Protein AF-A0A3D3A5L3-F1 (afdb_monomer)

Mean predicted aligned error: 7.04 Å

Structure (mmCIF, N/CA/C/O backbone):
data_AF-A0A3D3A5L3-F1
#
_entry.id   AF-A0A3D3A5L3-F1
#
loop_
_atom_site.group_PDB
_atom_site.id
_atom_site.type_symbol
_atom_site.label_atom_id
_atom_site.label_alt_id
_atom_site.label_comp_id
_atom_site.label_asym_id
_atom_site.label_entity_id
_atom_site.label_seq_id
_atom_site.pdbx_PDB_ins_code
_atom_site.Cartn_x
_atom_site.Cartn_y
_atom_site.Cartn_z
_atom_site.occupancy
_atom_site.B_iso_or_equiv
_atom_site.auth_seq_id
_atom_site.auth_comp_id
_atom_site.auth_asym_id
_atom_site.auth_atom_id
_atom_site.pdbx_PDB_model_num
ATOM 1 N N . THR A 1 1 ? 12.473 14.115 -31.785 1.00 55.34 1 THR A N 1
ATOM 2 C CA . THR A 1 1 ? 13.533 15.072 -31.405 1.00 55.34 1 THR A CA 1
ATOM 3 C C . THR A 1 1 ? 14.545 15.114 -32.523 1.00 55.34 1 THR A C 1
ATOM 5 O O . THR A 1 1 ? 14.823 14.075 -33.107 1.00 55.34 1 THR A O 1
ATOM 8 N N . GLU A 1 2 ? 15.030 16.296 -32.888 1.00 89.94 2 GLU A N 1
ATOM 9 C CA . GLU A 1 2 ? 16.078 16.424 -33.904 1.00 89.94 2 GLU A CA 1
ATOM 10 C C . GLU A 1 2 ? 17.348 15.696 -33.425 1.00 89.94 2 GLU A C 1
ATOM 12 O O . GLU A 1 2 ? 17.753 15.861 -32.277 1.00 89.94 2 GLU A O 1
ATOM 17 N N . GLY A 1 3 ? 17.927 14.833 -34.265 1.00 88.12 3 GLY A N 1
ATOM 18 C CA . GLY A 1 3 ? 19.176 14.118 -33.968 1.00 88.12 3 GLY A CA 1
ATOM 19 C C . GLY A 1 3 ? 19.067 12.800 -33.186 1.00 88.12 3 GLY A C 1
ATOM 20 O O . GLY A 1 3 ? 20.088 12.123 -33.062 1.00 88.12 3 GLY A O 1
ATOM 21 N N . PHE A 1 4 ? 17.876 12.412 -32.710 1.00 91.00 4 PHE A N 1
ATOM 22 C CA . PHE A 1 4 ? 17.652 11.102 -32.079 1.00 91.00 4 PHE A CA 1
ATOM 23 C C . PHE A 1 4 ? 17.413 10.020 -33.136 1.00 91.00 4 PHE A C 1
ATOM 25 O O . PHE A 1 4 ? 16.456 10.108 -33.909 1.00 91.00 4 PHE A O 1
ATOM 32 N N . ASP A 1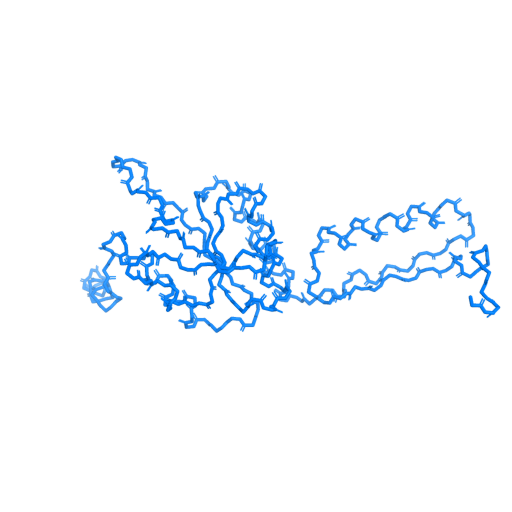 5 ? 18.261 8.997 -33.137 1.00 89.12 5 ASP A N 1
ATOM 33 C CA . ASP A 1 5 ? 18.149 7.810 -33.980 1.00 89.12 5 ASP A CA 1
ATOM 34 C C . ASP A 1 5 ? 18.007 6.566 -33.089 1.00 89.12 5 ASP A C 1
ATOM 36 O O . ASP A 1 5 ? 18.998 6.119 -32.509 1.00 89.12 5 ASP A O 1
ATOM 40 N N . PRO A 1 6 ? 16.806 5.967 -32.988 1.00 86.94 6 PRO A N 1
ATOM 41 C CA . PRO A 1 6 ? 16.578 4.781 -32.169 1.00 86.94 6 PRO A CA 1
ATOM 42 C C . PRO A 1 6 ? 17.530 3.613 -32.465 1.00 86.94 6 PRO A C 1
ATOM 44 O O . PRO A 1 6 ? 17.901 2.901 -31.539 1.00 86.94 6 PRO A O 1
ATOM 47 N N . ALA A 1 7 ? 17.954 3.419 -33.720 1.00 83.75 7 ALA A N 1
ATOM 48 C CA . ALA A 1 7 ? 18.816 2.295 -34.106 1.00 83.75 7 ALA A CA 1
ATOM 49 C C . ALA A 1 7 ? 20.272 2.462 -33.632 1.00 83.75 7 ALA A C 1
ATOM 51 O O . ALA A 1 7 ? 21.029 1.491 -33.533 1.00 83.75 7 ALA A O 1
ATOM 52 N N . ARG A 1 8 ? 20.680 3.702 -33.349 1.00 87.38 8 ARG A N 1
ATOM 53 C CA . ARG A 1 8 ? 22.010 4.038 -32.834 1.00 87.38 8 ARG A CA 1
ATOM 54 C C . ARG A 1 8 ? 21.976 4.315 -31.334 1.00 87.38 8 ARG A C 1
ATOM 56 O O . ARG A 1 8 ? 22.812 3.805 -30.595 1.00 87.38 8 ARG A O 1
ATOM 63 N N . ASP A 1 9 ? 21.021 5.124 -30.895 1.00 87.44 9 ASP A N 1
ATOM 64 C CA . ASP A 1 9 ? 21.009 5.734 -29.568 1.00 87.44 9 ASP A CA 1
ATOM 65 C C . ASP A 1 9 ? 20.399 4.807 -28.499 1.00 87.44 9 ASP A C 1
ATOM 67 O O . ASP A 1 9 ? 20.717 4.958 -27.324 1.00 87.44 9 ASP A O 1
ATOM 71 N N . LEU A 1 10 ? 19.591 3.803 -28.881 1.00 88.31 10 LEU A N 1
ATOM 72 C CA . LEU A 1 10 ? 19.081 2.771 -27.958 1.00 88.31 10 LEU A CA 1
ATOM 73 C C . LEU A 1 10 ? 19.988 1.537 -27.847 1.00 88.31 10 LEU A C 1
ATOM 75 O O . LEU A 1 10 ? 19.615 0.564 -27.199 1.00 88.31 10 LEU A O 1
ATOM 79 N N . ARG A 1 11 ? 21.200 1.576 -28.419 1.00 87.81 11 ARG A N 1
ATOM 80 C CA . ARG A 1 11 ? 22.206 0.523 -28.197 1.00 87.81 11 ARG A CA 1
ATOM 81 C C . ARG A 1 11 ? 22.705 0.492 -26.758 1.00 87.81 11 ARG A C 1
ATOM 83 O O . ARG A 1 11 ? 23.191 -0.533 -26.309 1.00 87.81 11 ARG A O 1
ATOM 90 N N . ARG A 1 12 ? 22.618 1.612 -26.036 1.00 88.19 12 ARG A N 1
ATOM 91 C CA . ARG A 1 12 ? 23.045 1.724 -24.638 1.00 88.19 12 ARG A CA 1
ATOM 92 C C . ARG A 1 12 ? 21.915 2.298 -23.812 1.00 88.19 12 ARG A C 1
ATOM 94 O O . ARG A 1 12 ? 21.626 3.488 -23.906 1.00 88.19 12 ARG A O 1
ATOM 101 N N . VAL A 1 13 ? 21.284 1.458 -23.002 1.00 89.19 13 VAL A N 1
ATOM 102 C CA . VAL A 1 13 ? 20.111 1.856 -22.218 1.00 89.19 13 VAL A CA 1
ATOM 103 C C . VAL A 1 13 ? 20.386 1.661 -20.737 1.00 89.19 13 VAL A C 1
ATOM 105 O O . VAL A 1 13 ? 20.779 0.581 -20.300 1.00 89.19 13 VAL A O 1
ATOM 108 N N . GLY A 1 14 ? 20.159 2.722 -19.964 1.00 88.69 14 GLY A N 1
ATOM 109 C CA . GLY A 1 14 ? 20.103 2.682 -18.508 1.00 88.69 14 GLY A CA 1
ATOM 110 C C . GLY A 1 14 ? 18.671 2.890 -18.031 1.00 88.69 14 GLY A C 1
ATOM 111 O O . GLY A 1 14 ? 17.968 3.752 -18.558 1.00 88.69 14 GLY A O 1
ATOM 112 N N . VAL A 1 15 ? 18.243 2.111 -17.038 1.00 87.56 15 VAL A N 1
ATOM 113 C CA . VAL A 1 15 ? 16.899 2.220 -16.447 1.00 87.56 15 VAL A CA 1
ATOM 114 C C . VAL A 1 15 ? 17.007 2.685 -15.002 1.00 87.56 15 VAL A C 1
ATOM 116 O O . VAL A 1 15 ? 17.610 2.011 -14.168 1.00 87.56 15 VAL A O 1
ATOM 119 N N . VAL A 1 16 ? 16.393 3.829 -14.714 1.00 88.81 16 VAL A N 1
ATOM 120 C CA . VAL A 1 16 ? 16.253 4.400 -13.369 1.00 88.81 16 VAL A CA 1
ATOM 121 C C . VAL A 1 16 ? 14.778 4.460 -12.998 1.00 88.81 16 VAL A C 1
ATOM 123 O O . VAL A 1 16 ? 13.938 4.696 -13.867 1.00 88.81 16 VAL A O 1
ATOM 126 N N . ASN A 1 17 ? 14.466 4.273 -11.717 1.00 85.69 17 ASN A N 1
ATOM 127 C CA . ASN A 1 17 ? 13.091 4.235 -11.229 1.00 85.69 17 ASN A CA 1
ATOM 128 C C . ASN A 1 17 ? 12.832 5.338 -10.210 1.00 85.69 17 ASN A C 1
ATOM 130 O O . ASN A 1 17 ? 13.737 5.809 -9.517 1.00 85.69 17 ASN A O 1
ATOM 134 N N . GLN A 1 18 ? 11.566 5.734 -10.104 1.00 88.50 18 GLN A N 1
ATOM 135 C CA . GLN A 1 18 ? 11.115 6.535 -8.976 1.00 88.50 18 GLN A CA 1
ATOM 136 C C . GLN A 1 18 ? 11.210 5.698 -7.694 1.00 88.50 18 GLN A C 1
ATOM 138 O O . GLN A 1 18 ? 10.838 4.527 -7.675 1.00 88.50 18 GLN A O 1
ATOM 143 N N . THR A 1 19 ? 11.666 6.323 -6.607 1.00 85.69 19 THR A N 1
ATOM 144 C CA . THR A 1 19 ? 12.024 5.646 -5.349 1.00 85.69 19 THR A CA 1
ATOM 145 C C . THR A 1 19 ? 10.881 4.891 -4.674 1.00 85.69 19 THR A C 1
ATOM 147 O O . THR A 1 19 ? 11.150 4.012 -3.862 1.00 85.69 19 THR A O 1
ATOM 150 N N . THR A 1 20 ? 9.631 5.242 -4.988 1.00 85.69 20 THR A N 1
ATOM 151 C CA . THR A 1 20 ? 8.423 4.694 -4.361 1.00 85.69 20 THR A CA 1
ATOM 152 C C . THR A 1 20 ? 7.683 3.677 -5.222 1.00 85.69 20 THR A C 1
ATOM 154 O O . THR A 1 20 ? 6.617 3.258 -4.806 1.00 85.69 20 THR A O 1
ATOM 157 N N . MET A 1 21 ? 8.172 3.338 -6.417 1.00 86.44 21 MET A N 1
ATOM 158 C CA . MET A 1 21 ? 7.483 2.415 -7.332 1.00 86.44 21 MET A CA 1
ATOM 159 C C . MET A 1 21 ? 7.274 1.020 -6.715 1.00 86.44 21 MET A C 1
ATOM 161 O O . MET A 1 21 ? 8.036 0.594 -5.843 1.00 86.44 21 MET A O 1
ATOM 165 N N . LEU A 1 22 ? 6.291 0.268 -7.221 1.00 85.56 22 LEU A N 1
ATOM 166 C CA . LEU A 1 22 ? 6.202 -1.172 -6.967 1.00 85.56 22 LEU A CA 1
ATOM 167 C C . LEU A 1 22 ? 7.472 -1.881 -7.449 1.00 85.56 22 LEU A C 1
ATOM 169 O O . LEU A 1 22 ? 7.943 -1.666 -8.573 1.00 85.56 22 LEU A O 1
ATOM 173 N N . ALA A 1 23 ? 8.029 -2.734 -6.590 1.00 84.56 23 ALA A N 1
ATOM 174 C CA . ALA A 1 23 ? 9.243 -3.482 -6.883 1.00 84.56 23 ALA A CA 1
ATOM 175 C C . ALA A 1 23 ? 9.028 -4.494 -8.017 1.00 84.56 23 ALA A C 1
ATOM 177 O O . ALA A 1 23 ? 9.882 -4.622 -8.897 1.00 84.56 23 ALA A O 1
ATOM 178 N N . SER A 1 24 ? 7.869 -5.156 -8.038 1.00 84.50 24 SER A N 1
ATOM 179 C CA . SER A 1 24 ? 7.453 -6.088 -9.093 1.00 84.50 24 SER A CA 1
ATOM 180 C C . SER A 1 24 ? 7.363 -5.407 -10.461 1.00 84.50 24 SER A C 1
ATOM 182 O O . SER A 1 24 ? 7.968 -5.883 -11.422 1.00 84.50 24 SER A O 1
ATOM 184 N N . ASP A 1 25 ? 6.688 -4.262 -10.546 1.00 86.88 25 ASP A N 1
ATOM 185 C CA . ASP A 1 25 ? 6.530 -3.513 -11.799 1.00 86.88 25 ASP A CA 1
ATOM 186 C C . ASP A 1 25 ? 7.860 -2.971 -12.306 1.00 86.88 25 ASP A C 1
ATOM 188 O O . ASP A 1 25 ? 8.207 -3.110 -13.481 1.00 86.88 25 ASP A O 1
ATOM 192 N N . THR A 1 26 ? 8.648 -2.405 -11.394 1.00 86.19 26 THR A N 1
ATOM 193 C CA . THR A 1 26 ? 10.004 -1.936 -11.674 1.00 86.19 26 THR A CA 1
ATOM 194 C C . THR A 1 26 ? 10.861 -3.055 -12.270 1.00 86.19 26 THR A C 1
ATOM 196 O O . THR A 1 26 ? 11.555 -2.868 -13.276 1.00 86.19 26 THR A O 1
ATOM 199 N N . GLN A 1 27 ? 10.790 -4.245 -11.671 1.00 85.31 27 GLN A N 1
ATOM 200 C CA . GLN A 1 27 ? 11.487 -5.432 -12.142 1.00 85.31 27 GLN A CA 1
ATOM 201 C C . GLN A 1 27 ? 11.005 -5.840 -13.540 1.00 85.31 27 GLN A C 1
ATOM 203 O O . GLN A 1 27 ? 11.841 -6.025 -14.427 1.00 85.31 27 GLN A O 1
ATOM 208 N N . ALA A 1 28 ? 9.689 -5.928 -13.745 1.00 88.25 28 ALA A N 1
ATOM 209 C CA . ALA A 1 28 ? 9.078 -6.348 -15.002 1.00 88.25 28 ALA A CA 1
ATOM 210 C C . ALA A 1 28 ? 9.413 -5.399 -16.164 1.00 88.25 28 ALA A C 1
ATOM 212 O O . ALA A 1 28 ? 9.772 -5.855 -17.252 1.00 88.25 28 ALA A O 1
ATOM 213 N N . ILE A 1 29 ? 9.367 -4.082 -15.935 1.00 88.94 29 ILE A N 1
ATOM 214 C CA . ILE A 1 29 ? 9.718 -3.065 -16.938 1.00 88.94 29 ILE A CA 1
ATOM 215 C C . ILE A 1 29 ? 11.200 -3.169 -17.306 1.00 88.94 29 ILE A C 1
ATOM 217 O O . ILE A 1 29 ? 11.540 -3.219 -18.491 1.00 88.94 29 ILE A O 1
ATOM 221 N N . ALA A 1 30 ? 12.089 -3.250 -16.314 1.00 88.94 30 ALA A N 1
ATOM 222 C CA . ALA A 1 30 ? 13.521 -3.379 -16.563 1.00 88.94 30 ALA A CA 1
ATOM 223 C C . ALA A 1 30 ? 13.862 -4.681 -17.310 1.00 88.94 30 ALA A C 1
ATOM 225 O O . ALA A 1 30 ? 14.678 -4.656 -18.231 1.00 88.94 30 ALA A O 1
ATOM 226 N N . ASP A 1 31 ? 13.206 -5.799 -16.983 1.00 89.38 31 ASP A N 1
ATOM 227 C CA . ASP A 1 31 ? 13.394 -7.065 -17.701 1.00 89.38 31 ASP A CA 1
ATOM 228 C C . ASP A 1 31 ? 12.877 -6.989 -19.141 1.00 89.38 31 ASP A C 1
ATOM 230 O O . ASP A 1 31 ? 13.532 -7.490 -20.056 1.00 89.38 31 ASP A O 1
ATOM 234 N N . ARG A 1 32 ? 11.751 -6.307 -19.375 1.00 91.00 32 ARG A N 1
ATOM 235 C CA . ARG A 1 32 ? 11.211 -6.089 -20.723 1.00 91.00 32 ARG A CA 1
ATOM 236 C C . ARG A 1 32 ? 12.153 -5.255 -21.591 1.00 91.00 32 ARG A C 1
ATOM 238 O O . ARG A 1 32 ? 12.360 -5.591 -22.756 1.00 91.00 32 ARG A O 1
ATOM 245 N N . ILE A 1 33 ? 12.729 -4.190 -21.032 1.00 89.31 33 ILE A N 1
ATOM 246 C CA . ILE A 1 33 ? 13.700 -3.336 -21.730 1.00 89.31 33 ILE A CA 1
ATOM 247 C C . ILE A 1 33 ? 14.980 -4.122 -22.005 1.00 89.31 33 ILE A C 1
ATOM 249 O O . ILE A 1 33 ? 15.469 -4.109 -23.132 1.00 89.31 33 ILE A O 1
ATOM 253 N N . LYS A 1 34 ? 15.482 -4.864 -21.013 1.00 88.81 34 LYS A N 1
ATOM 254 C CA . LYS A 1 34 ? 16.659 -5.717 -21.175 1.00 88.81 34 LYS A CA 1
ATOM 255 C C . LYS A 1 34 ? 16.473 -6.728 -22.307 1.00 88.81 34 LYS A C 1
ATOM 257 O O . LYS A 1 34 ? 17.332 -6.820 -23.169 1.00 88.81 34 LYS A O 1
ATOM 262 N N . GLN A 1 35 ? 15.336 -7.424 -22.355 1.00 90.31 35 GLN A N 1
ATOM 263 C CA . GLN A 1 35 ? 15.026 -8.367 -23.439 1.00 90.31 35 GLN A CA 1
ATOM 264 C C . GLN A 1 35 ? 15.064 -7.713 -24.827 1.00 90.31 35 GLN A C 1
ATOM 266 O O . GLN A 1 35 ? 15.464 -8.356 -25.792 1.00 90.31 35 GLN A O 1
ATOM 271 N N . ALA A 1 36 ? 14.621 -6.457 -24.941 1.00 88.31 36 ALA A N 1
ATOM 272 C CA . ALA A 1 36 ? 14.654 -5.727 -26.203 1.00 88.31 36 ALA A CA 1
ATOM 273 C C . ALA A 1 36 ? 16.081 -5.312 -26.598 1.00 88.31 36 ALA A C 1
ATOM 275 O O . ALA A 1 36 ? 16.415 -5.375 -27.777 1.00 88.31 36 ALA A O 1
ATOM 276 N N . VAL A 1 37 ? 16.916 -4.922 -25.628 1.00 88.12 37 VAL A N 1
ATOM 277 C CA . VAL A 1 37 ? 18.328 -4.566 -25.855 1.00 88.12 37 VAL A CA 1
ATOM 278 C C . VAL A 1 37 ? 19.163 -5.802 -26.190 1.00 88.12 37 VAL A C 1
ATOM 280 O O . VAL A 1 37 ? 19.915 -5.769 -27.154 1.00 88.12 37 VAL A O 1
ATOM 283 N N . ASP A 1 38 ? 18.975 -6.911 -25.469 1.00 87.00 38 ASP A N 1
ATOM 284 C CA . ASP A 1 38 ? 19.691 -8.180 -25.686 1.00 87.00 38 ASP A CA 1
ATOM 285 C C . ASP A 1 38 ? 19.381 -8.813 -27.063 1.00 87.00 38 ASP A C 1
ATOM 287 O O . ASP A 1 38 ? 20.091 -9.713 -27.513 1.00 87.00 38 ASP A O 1
ATOM 291 N N . ALA A 1 39 ? 18.317 -8.369 -27.746 1.00 87.75 39 ALA A N 1
ATOM 292 C CA . ALA A 1 39 ? 18.013 -8.778 -29.117 1.00 87.75 39 ALA A CA 1
ATOM 293 C C . ALA A 1 39 ? 18.939 -8.120 -30.164 1.00 87.75 39 ALA A C 1
ATOM 295 O O . ALA A 1 39 ? 19.019 -8.616 -31.291 1.00 87.75 39 ALA A O 1
ATOM 296 N N . ASP A 1 40 ? 19.630 -7.031 -29.809 1.00 85.50 40 ASP A N 1
ATOM 297 C CA . ASP A 1 40 ? 20.694 -6.414 -30.603 1.00 85.50 40 ASP A CA 1
ATOM 298 C C . ASP A 1 40 ? 22.061 -6.966 -30.143 1.00 85.50 40 ASP A C 1
ATOM 300 O O . ASP A 1 40 ? 22.420 -6.801 -28.976 1.00 85.50 40 ASP A O 1
ATOM 304 N N . PRO A 1 41 ? 22.857 -7.606 -31.023 1.00 83.50 41 PRO A N 1
ATOM 305 C CA . PRO A 1 41 ? 24.184 -8.119 -30.674 1.00 83.50 41 PRO A CA 1
ATOM 306 C C . PRO A 1 41 ? 25.159 -7.062 -30.131 1.00 83.50 41 PRO A C 1
ATOM 308 O O . PRO A 1 41 ? 26.076 -7.418 -29.392 1.00 83.50 41 PRO A O 1
ATOM 311 N N . ASP A 1 42 ? 24.972 -5.791 -30.504 1.00 85.94 42 ASP A N 1
ATOM 312 C CA . ASP A 1 42 ? 25.784 -4.658 -30.039 1.00 85.94 42 ASP A CA 1
ATOM 313 C C . ASP A 1 42 ? 25.150 -3.939 -28.823 1.00 85.94 42 ASP A C 1
ATOM 315 O O . ASP A 1 42 ? 25.625 -2.874 -28.414 1.00 85.94 42 ASP A O 1
ATOM 319 N N . GLY A 1 43 ? 24.050 -4.468 -28.277 1.00 85.00 43 GLY A N 1
ATOM 320 C CA . GLY A 1 43 ? 23.288 -3.866 -27.188 1.00 85.00 43 GLY A CA 1
ATOM 321 C C . GLY A 1 43 ? 23.978 -3.972 -25.825 1.00 85.00 43 GLY A C 1
ATOM 322 O O . GLY A 1 43 ? 24.467 -5.025 -25.423 1.00 85.00 43 GLY A O 1
ATOM 323 N N . GLU A 1 44 ? 23.972 -2.879 -25.063 1.00 86.75 44 GLU A N 1
ATOM 324 C CA . GLU A 1 44 ? 24.461 -2.807 -23.688 1.00 86.75 44 GLU A CA 1
ATOM 325 C C . GLU A 1 44 ? 23.351 -2.296 -22.758 1.00 86.75 44 GLU A C 1
ATOM 327 O O . GLU A 1 44 ? 22.816 -1.193 -22.920 1.00 86.75 44 GLU A O 1
ATOM 332 N N . PHE A 1 45 ? 23.029 -3.087 -21.735 1.00 87.25 45 PHE A N 1
ATOM 333 C CA . PHE A 1 45 ? 22.033 -2.735 -20.727 1.00 87.25 45 PHE A CA 1
ATOM 334 C C . PHE A 1 45 ? 22.694 -2.455 -19.377 1.00 87.25 45 PHE A C 1
ATOM 336 O O . PHE A 1 45 ? 23.297 -3.338 -18.762 1.00 87.25 45 PHE A O 1
ATOM 343 N N . ALA A 1 46 ? 22.540 -1.227 -18.885 1.00 79.19 46 ALA A N 1
ATOM 344 C CA . ALA A 1 46 ? 22.974 -0.840 -17.552 1.00 79.19 46 ALA A CA 1
ATOM 345 C C . ALA A 1 46 ? 21.796 -0.936 -16.583 1.00 79.19 46 ALA A C 1
ATOM 347 O O . ALA A 1 46 ? 20.859 -0.135 -16.610 1.00 79.19 46 ALA A O 1
ATOM 348 N N . ASN A 1 47 ? 21.867 -1.921 -15.694 1.00 68.50 47 ASN A N 1
ATOM 349 C CA . ASN A 1 47 ? 20.838 -2.110 -14.694 1.00 68.50 47 ASN A CA 1
A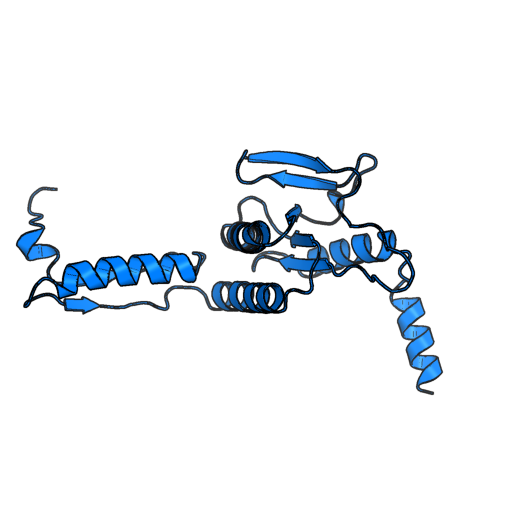TOM 350 C C . ASN A 1 47 ? 21.150 -1.342 -13.408 1.00 68.50 47 ASN A C 1
ATOM 352 O O . ASN A 1 47 ? 21.812 -1.860 -12.510 1.00 68.50 47 ASN A O 1
ATOM 356 N N . THR A 1 48 ? 20.642 -0.119 -13.291 1.00 63.16 48 THR A N 1
ATOM 357 C CA . THR A 1 48 ? 20.682 0.664 -12.044 1.00 63.16 48 THR A CA 1
ATOM 358 C C . THR A 1 48 ? 19.473 0.340 -11.162 1.00 63.16 48 THR A C 1
ATOM 360 O O . THR A 1 48 ? 18.727 1.221 -10.736 1.00 63.16 48 THR A O 1
ATOM 363 N N . ARG A 1 49 ? 19.266 -0.968 -10.944 1.00 57.25 49 ARG A N 1
ATOM 364 C CA . ARG A 1 49 ? 18.040 -1.585 -10.411 1.00 57.25 49 ARG A CA 1
ATOM 365 C C . ARG A 1 49 ? 17.619 -1.060 -9.045 1.00 57.25 49 ARG A C 1
ATOM 367 O O . ARG A 1 49 ? 16.429 -0.966 -8.773 1.00 57.25 49 ARG A O 1
ATOM 374 N N . ASP A 1 50 ? 18.582 -0.670 -8.222 1.00 64.19 50 ASP A N 1
ATOM 375 C CA . ASP A 1 50 ? 18.347 -0.342 -6.818 1.00 64.19 50 ASP A CA 1
ATOM 376 C C . ASP A 1 50 ? 18.200 1.170 -6.597 1.00 64.19 50 ASP A C 1
ATOM 378 O O . ASP A 1 50 ? 18.912 1.808 -5.827 1.00 64.19 50 ASP A O 1
ATOM 382 N N . THR A 1 51 ? 17.296 1.770 -7.372 1.00 74.50 51 THR A N 1
ATOM 383 C CA . THR A 1 51 ? 16.867 3.167 -7.183 1.00 74.50 51 THR A CA 1
ATOM 384 C C . THR A 1 51 ? 15.624 3.273 -6.302 1.00 74.50 51 THR A C 1
ATOM 386 O O . THR A 1 51 ? 15.236 4.381 -5.930 1.00 74.50 51 THR A O 1
ATOM 389 N N . LEU A 1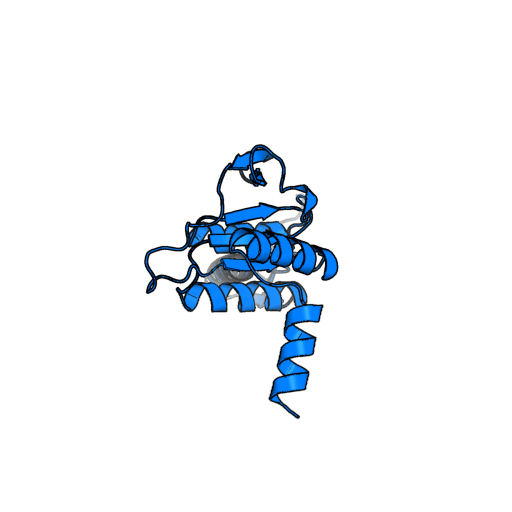 52 ? 15.016 2.141 -5.929 1.00 79.50 52 LEU A N 1
ATOM 390 C CA . LEU A 1 52 ? 13.999 2.105 -4.885 1.00 79.50 52 LEU A CA 1
ATOM 391 C C . LEU A 1 52 ? 14.626 2.499 -3.549 1.00 79.50 52 LEU A C 1
ATOM 393 O O . LEU A 1 52 ? 15.752 2.125 -3.228 1.00 79.50 52 LEU A O 1
ATOM 397 N N . CYS A 1 53 ? 13.888 3.267 -2.754 1.00 85.00 53 CYS A N 1
ATOM 398 C CA . CYS A 1 53 ? 14.324 3.538 -1.392 1.00 85.00 53 CYS A CA 1
ATOM 399 C C . CYS A 1 53 ? 14.193 2.259 -0.553 1.00 85.00 53 CYS A C 1
ATOM 401 O O . CYS A 1 53 ? 13.220 1.518 -0.712 1.00 85.00 53 CYS A O 1
ATOM 403 N N . TYR A 1 54 ? 15.112 2.046 0.394 1.00 84.06 54 TYR A N 1
ATOM 404 C CA . TYR A 1 54 ? 15.041 0.926 1.339 1.00 84.06 54 TYR A CA 1
ATOM 405 C C . TYR A 1 54 ? 13.668 0.852 2.027 1.00 84.06 54 TYR A C 1
ATOM 407 O O . TYR A 1 54 ? 13.068 -0.210 2.077 1.00 84.06 54 TYR A O 1
ATOM 415 N N . ALA A 1 55 ? 13.103 1.994 2.440 1.00 85.31 55 ALA A N 1
ATOM 416 C CA . ALA A 1 55 ? 11.815 2.045 3.129 1.00 85.31 55 ALA A CA 1
ATOM 417 C C . ALA A 1 55 ? 10.645 1.558 2.257 1.00 85.31 55 ALA A C 1
ATOM 419 O O . ALA A 1 55 ? 9.659 1.032 2.767 1.00 85.31 55 ALA A O 1
ATOM 420 N N . THR A 1 56 ? 10.735 1.742 0.940 1.00 85.12 56 THR A N 1
ATOM 421 C CA . THR A 1 56 ? 9.740 1.214 0.002 1.00 85.12 56 THR A CA 1
ATOM 422 C C . THR A 1 56 ? 9.901 -0.294 -0.136 1.00 85.12 56 THR A C 1
ATOM 424 O O . THR A 1 56 ? 8.911 -1.018 -0.044 1.00 85.12 56 THR A O 1
ATOM 427 N N . ASN A 1 57 ? 11.139 -0.769 -0.279 1.00 85.88 57 ASN A N 1
ATOM 428 C CA . ASN A 1 57 ? 11.433 -2.192 -0.397 1.00 85.88 57 ASN A CA 1
ATOM 429 C C . ASN A 1 57 ? 11.047 -2.970 0.876 1.00 85.88 57 ASN A C 1
ATOM 431 O O . ASN A 1 57 ? 10.360 -3.985 0.789 1.00 85.88 57 ASN A O 1
ATOM 435 N N . ASP A 1 58 ? 11.392 -2.451 2.055 1.00 88.62 58 ASP A N 1
ATOM 436 C CA . ASP A 1 58 ? 11.091 -3.071 3.348 1.00 88.62 58 ASP A CA 1
ATOM 437 C C . ASP A 1 58 ? 9.579 -3.183 3.579 1.00 88.62 58 ASP A C 1
ATOM 439 O O . ASP A 1 58 ? 9.081 -4.259 3.909 1.00 88.62 58 ASP A O 1
ATOM 443 N N . ASN A 1 59 ? 8.825 -2.104 3.338 1.00 90.38 59 ASN A N 1
ATOM 444 C CA . ASN A 1 59 ? 7.372 -2.111 3.520 1.00 90.38 59 ASN A CA 1
ATOM 445 C C . ASN A 1 59 ? 6.669 -3.062 2.541 1.00 90.38 59 ASN A C 1
ATOM 447 O O . ASN A 1 59 ? 5.774 -3.807 2.948 1.00 90.38 59 ASN A O 1
ATOM 451 N N . GLN A 1 60 ? 7.067 -3.063 1.263 1.00 91.19 60 GLN A N 1
ATOM 452 C CA . GLN A 1 60 ? 6.494 -3.972 0.266 1.00 91.19 60 GLN A CA 1
ATOM 453 C C . GLN A 1 60 ? 6.868 -5.428 0.557 1.00 91.19 60 GLN A C 1
ATOM 455 O O . GLN A 1 60 ? 6.009 -6.300 0.454 1.00 91.19 60 GLN A O 1
ATOM 460 N N . SER A 1 61 ? 8.107 -5.698 0.974 1.00 90.31 61 SER A N 1
ATOM 461 C CA . SER A 1 61 ? 8.573 -7.045 1.321 1.00 90.31 61 SER A CA 1
ATOM 462 C C . SER A 1 61 ? 7.875 -7.589 2.566 1.00 90.31 61 SER A C 1
ATOM 464 O O . SER A 1 61 ? 7.419 -8.731 2.559 1.00 90.31 61 SER A O 1
ATOM 466 N N . ALA A 1 62 ? 7.730 -6.775 3.617 1.00 91.81 62 ALA A N 1
ATOM 467 C CA . ALA A 1 62 ? 7.008 -7.156 4.829 1.00 91.81 62 ALA A CA 1
ATOM 468 C C . ALA A 1 62 ? 5.524 -7.422 4.538 1.00 91.81 62 ALA A C 1
ATOM 470 O O . ALA A 1 62 ? 4.985 -8.446 4.959 1.00 91.81 62 ALA A O 1
ATOM 471 N N . THR A 1 63 ? 4.887 -6.540 3.761 1.00 93.00 63 THR A N 1
ATOM 472 C CA . THR A 1 63 ? 3.482 -6.695 3.362 1.00 93.00 63 THR A CA 1
ATOM 473 C C . THR A 1 63 ? 3.302 -7.941 2.497 1.00 93.00 63 THR A C 1
ATOM 475 O O . THR A 1 63 ? 2.474 -8.783 2.816 1.00 93.00 63 THR A O 1
ATOM 478 N N . SER A 1 64 ? 4.142 -8.141 1.479 1.00 91.00 64 SER A N 1
ATOM 479 C CA . SER A 1 64 ? 4.107 -9.342 0.630 1.00 91.00 64 SER A CA 1
ATOM 480 C C . SER A 1 64 ? 4.331 -10.621 1.435 1.00 91.00 64 SER A C 1
ATOM 482 O O . SER A 1 64 ? 3.649 -11.615 1.214 1.00 91.00 64 SER A O 1
ATOM 484 N N . GLY A 1 65 ? 5.250 -10.606 2.405 1.00 90.75 65 GLY A N 1
ATOM 485 C CA . GLY A 1 65 ? 5.468 -11.732 3.312 1.00 90.75 65 GLY A CA 1
ATOM 486 C C . GLY A 1 65 ? 4.224 -12.070 4.138 1.00 90.75 65 GLY A C 1
ATOM 487 O O . GLY A 1 65 ? 3.874 -13.243 4.261 1.00 90.75 65 GLY A O 1
ATOM 488 N N . ALA A 1 66 ? 3.526 -11.053 4.651 1.00 89.69 66 ALA A N 1
ATOM 489 C CA . ALA A 1 66 ? 2.266 -11.234 5.369 1.00 89.69 66 ALA A CA 1
ATOM 490 C C . ALA A 1 66 ? 1.146 -11.771 4.457 1.00 89.69 66 ALA A C 1
ATOM 492 O O . ALA A 1 66 ? 0.407 -12.665 4.866 1.00 89.69 66 ALA A O 1
ATOM 493 N N . LEU A 1 67 ? 1.059 -11.290 3.212 1.00 89.62 67 LEU A N 1
ATOM 494 C CA . LEU A 1 67 ? 0.091 -11.771 2.219 1.00 89.62 67 LEU A CA 1
ATOM 495 C C . LEU A 1 67 ? 0.350 -13.236 1.833 1.00 89.62 67 LEU A C 1
ATOM 497 O O . LEU A 1 67 ? -0.577 -14.042 1.807 1.00 89.62 67 LEU A O 1
ATOM 501 N N . LEU A 1 68 ? 1.614 -13.614 1.615 1.00 88.19 68 LEU A N 1
ATOM 502 C CA . LEU A 1 68 ? 2.014 -14.988 1.285 1.00 88.19 68 LEU A CA 1
ATOM 503 C C . LEU A 1 68 ? 1.783 -15.979 2.430 1.00 88.19 68 LEU A C 1
ATOM 505 O O . LEU A 1 68 ? 1.593 -17.168 2.176 1.00 88.19 68 LEU A O 1
ATOM 509 N N . ALA A 1 69 ? 1.785 -15.511 3.680 1.00 87.56 69 ALA A N 1
ATOM 510 C CA . ALA A 1 69 ? 1.406 -16.338 4.822 1.00 87.56 69 ALA A CA 1
ATOM 511 C C . ALA A 1 69 ? -0.091 -16.714 4.804 1.00 87.56 69 ALA A C 1
ATOM 513 O O . ALA A 1 69 ? -0.478 -17.656 5.493 1.00 87.56 69 ALA A O 1
ATOM 514 N N . GLY A 1 70 ? -0.917 -16.013 4.011 1.00 75.56 70 GLY A N 1
ATOM 515 C CA . GLY A 1 70 ? -2.302 -16.385 3.702 1.00 75.56 70 GLY A CA 1
ATOM 516 C C . GLY A 1 70 ? -3.263 -16.335 4.888 1.00 75.56 70 GLY A C 1
ATOM 517 O O . GLY A 1 70 ? -4.287 -17.008 4.861 1.00 75.56 70 GLY A O 1
ATOM 518 N N . ALA A 1 71 ? -2.914 -15.593 5.941 1.00 78.31 71 ALA A N 1
ATOM 519 C CA . ALA A 1 71 ? -3.621 -15.649 7.216 1.00 78.31 71 ALA A CA 1
ATOM 520 C C . ALA A 1 71 ? -4.582 -14.481 7.463 1.00 78.31 71 ALA A C 1
ATOM 522 O O . ALA A 1 71 ? -5.364 -14.580 8.394 1.00 78.31 71 ALA A O 1
ATOM 523 N N . ALA A 1 72 ? -4.510 -13.383 6.703 1.00 90.12 72 ALA A N 1
ATOM 524 C CA . ALA A 1 72 ? -5.320 -12.191 6.961 1.00 90.12 72 ALA A CA 1
ATOM 525 C C . ALA A 1 7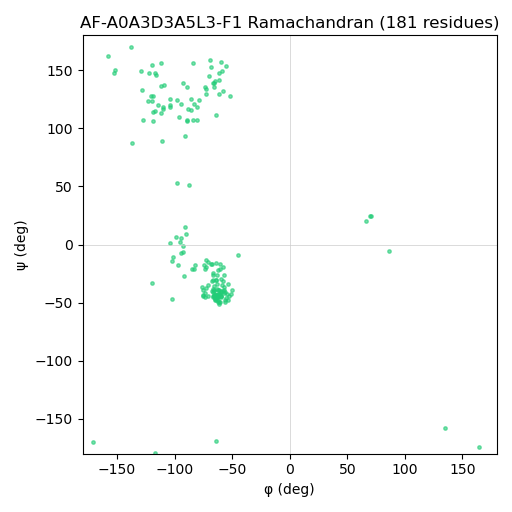2 ? -6.640 -12.193 6.175 1.00 90.12 72 ALA A C 1
ATOM 527 O O . ALA A 1 72 ? -6.663 -12.533 4.996 1.00 90.12 72 ALA A O 1
ATOM 528 N N . ASP A 1 73 ? -7.718 -11.760 6.828 1.00 91.94 73 ASP A N 1
ATOM 529 C CA . ASP A 1 73 ? -9.070 -11.681 6.257 1.00 91.94 73 ASP A CA 1
ATOM 530 C C . ASP A 1 73 ? -9.359 -10.305 5.638 1.00 91.94 73 ASP A C 1
ATOM 532 O O . ASP A 1 73 ? -10.187 -10.158 4.738 1.00 91.94 73 ASP A O 1
ATOM 536 N N . VAL A 1 74 ? -8.688 -9.273 6.152 1.00 95.25 74 VAL A N 1
ATOM 537 C CA . VAL A 1 74 ? -8.864 -7.873 5.764 1.00 95.25 74 VAL A CA 1
ATOM 538 C C . VAL A 1 74 ? -7.570 -7.097 5.992 1.00 95.25 74 VAL A C 1
ATOM 540 O O . VAL A 1 74 ? -6.840 -7.358 6.954 1.00 95.25 74 VAL A O 1
ATOM 543 N N . ALA A 1 75 ? -7.312 -6.102 5.145 1.00 97.06 75 ALA A N 1
ATOM 544 C CA . ALA A 1 75 ? -6.198 -5.175 5.292 1.00 97.06 75 ALA A CA 1
ATOM 545 C C . ALA A 1 75 ? -6.665 -3.749 5.626 1.00 97.06 75 ALA A C 1
ATOM 547 O O . ALA A 1 75 ? -7.581 -3.203 5.009 1.00 97.06 75 ALA A O 1
ATOM 548 N N . LEU A 1 76 ? -5.985 -3.113 6.578 1.00 97.94 76 LEU A N 1
ATOM 549 C CA . LEU A 1 76 ? -6.051 -1.683 6.855 1.00 97.94 76 LEU A CA 1
ATOM 550 C C . LEU A 1 76 ? -4.708 -1.060 6.482 1.00 97.94 76 LEU A C 1
ATOM 552 O O . LEU A 1 76 ? -3.688 -1.316 7.127 1.00 97.94 76 LEU A O 1
ATOM 556 N N . VAL A 1 77 ? -4.707 -0.218 5.454 1.00 98.00 77 VAL A N 1
ATOM 557 C CA . VAL A 1 77 ? -3.505 0.499 5.025 1.00 98.00 77 VAL A CA 1
ATOM 558 C C . VAL A 1 77 ? -3.618 1.940 5.496 1.00 98.00 77 VAL A C 1
ATOM 560 O O . VAL A 1 77 ? -4.545 2.655 5.117 1.00 98.00 77 VAL A O 1
ATOM 563 N N . VAL A 1 78 ? -2.686 2.365 6.350 1.00 98.12 78 VAL A N 1
ATOM 564 C CA . VAL A 1 78 ? -2.742 3.672 7.013 1.00 98.12 78 VAL A CA 1
ATOM 565 C C . VAL A 1 78 ? -1.768 4.654 6.368 1.00 98.12 78 VAL A C 1
ATOM 567 O O . VAL A 1 78 ? -0.559 4.411 6.310 1.00 98.12 78 VAL A O 1
ATOM 570 N N . GLY A 1 79 ? -2.264 5.810 5.929 1.00 96.88 79 GLY A N 1
ATOM 571 C CA . GLY A 1 79 ? -1.403 6.902 5.476 1.00 96.88 79 GLY A CA 1
ATOM 572 C C . GLY A 1 79 ? -2.111 7.981 4.664 1.00 96.88 79 GLY A C 1
ATOM 573 O O . GLY A 1 79 ? -3.328 8.010 4.521 1.00 96.88 79 GLY A O 1
ATOM 574 N N . GLY A 1 80 ? -1.337 8.928 4.137 1.00 96.44 80 GLY A N 1
ATOM 575 C CA . GLY A 1 80 ? -1.889 10.021 3.337 1.00 96.44 80 GLY A CA 1
ATOM 576 C C . GLY A 1 80 ? -2.337 9.554 1.950 1.00 96.44 80 GLY A C 1
ATOM 577 O O . GLY A 1 80 ? -1.560 8.920 1.247 1.00 96.44 80 GLY A O 1
ATOM 578 N N . TYR A 1 81 ? -3.531 9.964 1.513 1.00 96.00 81 TYR A N 1
ATOM 579 C CA . TYR A 1 81 ? -4.126 9.569 0.220 1.00 96.00 81 TYR A CA 1
ATOM 580 C C . TYR A 1 81 ? -3.322 9.978 -1.026 1.00 96.00 81 TYR A C 1
ATOM 582 O O . TYR A 1 81 ? -3.515 9.412 -2.092 1.00 96.00 81 TYR A O 1
ATOM 590 N N . ASN A 1 82 ? -2.383 10.919 -0.887 1.00 93.19 82 ASN A N 1
ATOM 591 C CA . ASN A 1 82 ? -1.487 11.353 -1.967 1.00 93.19 82 ASN A CA 1
ATOM 592 C C . ASN A 1 82 ? -0.096 10.686 -1.907 1.00 93.19 82 ASN A C 1
ATOM 594 O O . ASN A 1 82 ? 0.816 11.097 -2.622 1.00 93.19 82 ASN A O 1
ATOM 598 N N . SER A 1 83 ? 0.114 9.726 -1.003 1.00 92.75 83 SER A N 1
ATOM 599 C CA . SER A 1 83 ? 1.395 9.038 -0.831 1.00 92.75 83 SER A CA 1
ATOM 600 C C . SER A 1 83 ? 1.458 7.820 -1.744 1.00 92.75 83 SER A C 1
ATOM 602 O O . SER A 1 83 ? 0.838 6.804 -1.442 1.00 92.75 83 SER A O 1
ATOM 604 N N . SER A 1 84 ? 2.262 7.892 -2.809 1.00 90.31 84 SER A N 1
ATOM 605 C CA . SER A 1 84 ? 2.482 6.773 -3.740 1.00 90.31 84 SER A CA 1
ATOM 606 C C . SER A 1 84 ? 2.901 5.495 -3.017 1.00 90.31 84 SER A C 1
ATOM 608 O O . SER A 1 84 ? 2.332 4.441 -3.258 1.00 90.31 84 SER A O 1
ATOM 610 N N . ASN A 1 85 ? 3.825 5.581 -2.052 1.00 90.00 85 ASN A N 1
ATOM 611 C CA . ASN A 1 85 ? 4.232 4.419 -1.258 1.00 90.00 85 ASN A CA 1
ATOM 612 C C . ASN A 1 85 ? 3.056 3.791 -0.499 1.00 90.00 85 ASN A C 1
ATOM 614 O O . ASN A 1 85 ? 3.049 2.587 -0.299 1.00 90.00 85 ASN A O 1
ATOM 618 N N . THR A 1 86 ? 2.098 4.592 -0.027 1.00 95.06 86 THR A N 1
ATOM 619 C CA . THR A 1 86 ? 0.922 4.056 0.674 1.00 95.06 86 THR A CA 1
ATOM 620 C C . THR A 1 86 ? -0.055 3.439 -0.322 1.00 95.06 86 THR A C 1
ATOM 622 O O . THR A 1 86 ? -0.502 2.322 -0.102 1.00 95.06 86 THR A O 1
ATOM 625 N N . SER A 1 87 ? -0.310 4.115 -1.444 1.00 95.25 87 SER A N 1
ATOM 626 C CA . SER A 1 87 ? -1.140 3.605 -2.540 1.00 95.25 87 SER A CA 1
ATOM 627 C C . SER A 1 87 ? -0.638 2.264 -3.079 1.00 95.25 87 SER A C 1
ATOM 629 O O . SER A 1 87 ? -1.426 1.349 -3.255 1.00 95.25 87 SER A O 1
ATOM 631 N N . HIS A 1 88 ? 0.674 2.085 -3.229 1.00 94.88 88 HIS A N 1
ATOM 632 C CA . HIS A 1 88 ? 1.242 0.808 -3.663 1.00 94.88 88 HIS A CA 1
ATOM 633 C C . HIS A 1 88 ? 1.053 -0.326 -2.642 1.00 94.88 88 HIS A C 1
ATOM 635 O O . HIS A 1 88 ? 0.922 -1.484 -3.024 1.00 94.88 88 HIS A O 1
ATOM 641 N N . LEU A 1 89 ? 1.002 -0.026 -1.339 1.00 96.25 89 LEU A N 1
ATOM 642 C CA . LEU A 1 89 ? 0.645 -1.034 -0.331 1.00 96.25 89 LEU A CA 1
ATOM 643 C C . LEU A 1 89 ? -0.840 -1.406 -0.401 1.00 96.25 89 LEU A C 1
ATOM 645 O O . LEU A 1 89 ? -1.174 -2.565 -0.170 1.00 96.25 89 LEU A O 1
ATOM 649 N N . VAL A 1 90 ? -1.711 -0.442 -0.726 1.00 97.19 90 VAL A N 1
ATOM 650 C CA . VAL A 1 90 ? -3.134 -0.701 -1.002 1.00 97.19 90 VAL A CA 1
ATOM 651 C C . VAL A 1 90 ? -3.267 -1.637 -2.197 1.00 97.19 90 VAL A C 1
ATOM 653 O O . VAL A 1 90 ? -3.887 -2.682 -2.049 1.00 97.19 90 VAL A O 1
ATOM 656 N N . GLU A 1 91 ? -2.614 -1.321 -3.320 1.00 95.69 91 GLU A N 1
ATOM 657 C CA . GLU A 1 91 ? -2.619 -2.152 -4.535 1.00 95.69 91 GLU A CA 1
ATOM 658 C C . GLU A 1 91 ? -2.199 -3.599 -4.230 1.00 95.69 91 GLU A C 1
ATOM 660 O O . GLU A 1 91 ? -2.916 -4.533 -4.580 1.00 95.69 91 GLU A O 1
ATOM 665 N N . LEU A 1 92 ? -1.097 -3.794 -3.492 1.00 94.25 92 LEU A N 1
ATOM 666 C CA . LEU A 1 92 ? -0.626 -5.131 -3.101 1.00 94.25 92 LEU A CA 1
ATOM 667 C C . LEU A 1 92 ? -1.655 -5.913 -2.268 1.00 94.25 92 LEU A C 1
ATOM 669 O O . LEU A 1 92 ? -1.815 -7.123 -2.445 1.00 94.25 92 LEU A O 1
ATOM 673 N N . CYS A 1 93 ? -2.339 -5.244 -1.337 1.00 96.38 93 CYS A N 1
ATOM 674 C CA . CYS A 1 93 ? -3.325 -5.896 -0.477 1.00 96.38 93 CYS A CA 1
ATOM 675 C C . CYS A 1 93 ? -4.632 -6.198 -1.227 1.00 96.38 93 CYS A C 1
ATOM 677 O O . CYS A 1 93 ? -5.198 -7.277 -1.044 1.00 96.38 93 CYS A O 1
ATOM 679 N N . GLU A 1 94 ? -5.087 -5.295 -2.104 1.00 95.88 94 GLU A N 1
ATOM 680 C CA . GLU A 1 94 ? -6.315 -5.451 -2.899 1.00 95.88 94 GLU A CA 1
ATOM 681 C C . GLU A 1 94 ? -6.261 -6.642 -3.864 1.00 95.88 94 GLU A C 1
ATOM 683 O O . GLU A 1 94 ? -7.302 -7.220 -4.177 1.00 95.88 94 GLU A O 1
ATOM 688 N N . GLU A 1 95 ? -5.067 -7.062 -4.290 1.00 93.06 95 GLU A N 1
ATOM 689 C CA . GLU A 1 95 ? -4.883 -8.291 -5.074 1.00 93.06 95 GLU A CA 1
ATOM 690 C C . GLU A 1 95 ? -5.297 -9.566 -4.314 1.00 93.06 95 GLU A C 1
ATOM 692 O O . GLU A 1 95 ? -5.584 -10.588 -4.939 1.00 93.06 95 GLU A O 1
ATOM 697 N N . HIS A 1 96 ? -5.338 -9.519 -2.978 1.00 93.69 96 HIS A N 1
ATOM 698 C CA . HIS A 1 96 ? -5.493 -10.699 -2.125 1.00 93.69 96 HIS A CA 1
ATOM 699 C C . HIS A 1 96 ? -6.743 -10.655 -1.237 1.00 93.69 96 HIS A C 1
ATOM 701 O O . HIS A 1 96 ? -7.316 -11.707 -0.954 1.00 93.69 96 HIS A O 1
ATOM 707 N N . MET A 1 97 ? -7.163 -9.473 -0.772 1.00 93.62 97 MET A N 1
ATOM 708 C CA . MET A 1 97 ? -8.228 -9.334 0.230 1.00 93.62 97 MET A CA 1
ATOM 709 C C . MET A 1 97 ? -8.900 -7.956 0.223 1.00 93.62 97 MET A C 1
ATOM 711 O O . MET A 1 97 ? -8.331 -6.983 -0.285 1.00 93.62 97 MET A O 1
ATOM 715 N N . PRO A 1 98 ? -10.099 -7.832 0.831 1.00 95.44 98 PRO A N 1
ATOM 716 C CA . PRO A 1 98 ? -10.699 -6.533 1.098 1.00 95.44 98 PRO A CA 1
ATOM 717 C C . PRO A 1 98 ? -9.714 -5.617 1.828 1.00 95.44 98 PRO A C 1
ATOM 719 O O . PRO A 1 98 ? -9.137 -5.988 2.851 1.00 95.44 98 PRO A O 1
ATOM 722 N N . THR A 1 99 ? -9.523 -4.417 1.290 1.00 97.56 99 THR A N 1
ATOM 723 C CA . THR A 1 99 ? -8.535 -3.460 1.785 1.00 97.56 99 THR A CA 1
ATOM 724 C C . THR A 1 99 ? -9.198 -2.111 2.015 1.00 97.56 99 THR A C 1
ATOM 726 O O . THR A 1 99 ? -9.930 -1.616 1.161 1.00 97.56 99 THR A O 1
ATOM 729 N N . PHE A 1 100 ? -8.937 -1.506 3.171 1.00 98.12 100 PHE A N 1
ATOM 730 C CA . PHE A 1 100 ? -9.447 -0.188 3.529 1.00 98.12 100 PHE A CA 1
ATOM 731 C C . PHE A 1 100 ? -8.285 0.785 3.704 1.00 98.12 100 PHE A C 1
ATOM 733 O O . PHE A 1 100 ? -7.462 0.649 4.615 1.00 98.12 100 PHE A O 1
ATOM 740 N N . PHE A 1 101 ? -8.229 1.786 2.827 1.00 98.25 101 PHE A N 1
ATOM 741 C CA . PHE A 1 101 ? -7.231 2.845 2.883 1.00 98.25 101 PHE A CA 1
ATOM 742 C C . PHE A 1 101 ? -7.737 3.996 3.754 1.00 98.25 101 PHE A C 1
ATOM 744 O O . PHE A 1 101 ? -8.604 4.772 3.351 1.00 98.25 101 PHE A O 1
ATOM 751 N N . VAL A 1 102 ? -7.182 4.120 4.956 1.00 98.06 102 VAL A N 1
ATOM 752 C CA . VAL A 1 102 ? -7.576 5.136 5.937 1.00 98.06 102 VAL A CA 1
ATOM 753 C C . VAL A 1 102 ? -6.420 6.076 6.240 1.00 98.06 102 VAL A C 1
ATOM 755 O O . VAL A 1 102 ? -5.252 5.686 6.257 1.00 98.06 102 VAL A O 1
ATOM 758 N N . ARG A 1 103 ? -6.726 7.341 6.526 1.00 97.00 103 ARG A N 1
ATOM 759 C CA . ARG A 1 103 ? -5.687 8.297 6.920 1.00 97.00 103 ARG A CA 1
ATOM 760 C C . ARG A 1 103 ? -5.210 8.086 8.348 1.00 97.00 103 ARG A C 1
ATOM 762 O O . ARG A 1 103 ? -4.017 8.203 8.620 1.00 97.00 103 ARG A O 1
ATOM 769 N N . ASN A 1 104 ? -6.154 7.867 9.257 1.00 97.25 104 ASN A N 1
ATOM 770 C CA . ASN A 1 104 ? -5.948 7.732 10.696 1.00 97.25 104 ASN A CA 1
ATOM 771 C C . ASN A 1 104 ? -7.256 7.255 11.365 1.00 97.25 104 ASN A C 1
ATOM 773 O O . ASN A 1 104 ? -8.217 6.890 10.693 1.00 97.25 104 ASN A O 1
ATOM 777 N N . GLU A 1 105 ? -7.307 7.274 12.695 1.00 96.69 105 GLU A N 1
ATOM 778 C CA . GLU A 1 105 ? -8.449 6.811 13.486 1.00 96.69 105 GLU A CA 1
ATOM 779 C C . GLU A 1 105 ? -9.719 7.666 13.372 1.00 96.69 105 GLU A C 1
ATOM 781 O O . GLU A 1 105 ? -10.788 7.206 13.775 1.00 96.69 105 GLU A O 1
ATOM 786 N N . LEU A 1 106 ? -9.612 8.904 12.876 1.00 97.25 106 LEU A N 1
ATOM 787 C CA . LEU A 1 106 ? -10.750 9.822 12.734 1.00 97.25 106 LEU A CA 1
ATOM 788 C C . LEU A 1 106 ? -11.690 9.406 11.600 1.00 97.25 106 LEU A C 1
ATOM 790 O O . LEU A 1 106 ? -12.811 9.896 11.520 1.00 97.25 106 LEU A O 1
ATOM 794 N N . GLU A 1 107 ? -11.244 8.484 10.753 1.00 97.62 107 GLU A N 1
ATOM 795 C CA . GLU A 1 107 ? -12.056 7.885 9.703 1.00 97.62 107 GLU A CA 1
ATOM 796 C C . GLU A 1 107 ? -13.131 6.923 10.248 1.00 97.62 107 GLU A C 1
ATOM 798 O O . GLU A 1 107 ? -14.076 6.588 9.539 1.00 97.62 107 GLU A O 1
ATOM 803 N N . TRP A 1 108 ? -13.034 6.498 11.514 1.00 96.69 108 TRP A N 1
ATOM 804 C CA . TRP A 1 108 ? -14.111 5.777 12.199 1.00 96.69 108 TRP A CA 1
ATOM 805 C C . TRP A 1 108 ? -15.164 6.766 12.708 1.00 96.69 108 TRP A C 1
ATOM 807 O O . TRP A 1 108 ? -14.937 7.447 13.713 1.00 96.69 108 TRP A O 1
ATOM 817 N N . GLN A 1 109 ? -16.321 6.789 12.049 1.00 95.94 109 GLN A N 1
ATOM 818 C CA . GLN A 1 109 ? -17.470 7.640 12.363 1.00 95.94 109 GLN A CA 1
ATOM 819 C C . GLN A 1 109 ? -18.700 6.808 12.766 1.00 95.94 109 GLN A C 1
ATOM 821 O O . GLN A 1 109 ? -18.643 5.582 12.848 1.00 95.94 109 GLN A O 1
ATOM 826 N N . GLU A 1 110 ? -19.817 7.481 13.067 1.00 94.56 110 GLU A N 1
ATOM 827 C CA . GLU A 1 110 ? -21.063 6.833 13.510 1.00 94.56 110 GLU A CA 1
ATOM 828 C C . GLU A 1 110 ? -21.684 5.922 12.439 1.00 94.56 110 GLU A C 1
ATOM 830 O O . GLU A 1 110 ? -22.319 4.924 12.773 1.00 94.56 110 GLU A O 1
ATOM 835 N N . ASP A 1 111 ? -21.496 6.252 11.161 1.00 95.88 111 ASP A N 1
ATOM 836 C CA . ASP A 1 111 ? -22.045 5.534 10.006 1.00 95.88 111 ASP A CA 1
ATOM 837 C C . ASP A 1 111 ? -21.098 4.466 9.432 1.00 95.88 111 ASP A C 1
ATOM 839 O O . ASP A 1 111 ? -21.464 3.756 8.491 1.00 95.88 111 ASP A O 1
ATOM 843 N N . GLY A 1 112 ? -19.902 4.318 10.007 1.00 95.75 112 GLY A N 1
ATOM 844 C CA . GLY A 1 112 ? -18.918 3.322 9.603 1.00 95.75 112 GLY A CA 1
ATOM 845 C C . GLY A 1 112 ? -17.508 3.875 9.487 1.00 95.75 112 GLY A C 1
ATOM 846 O O . GLY A 1 112 ? -17.151 4.899 10.068 1.00 95.75 112 GLY A O 1
ATOM 847 N N . VAL A 1 113 ? -16.689 3.171 8.712 1.00 97.88 113 VAL A N 1
ATOM 848 C CA . VAL A 1 113 ? -15.332 3.606 8.383 1.00 97.88 113 VAL A CA 1
ATOM 849 C C . VAL A 1 113 ? -15.326 4.275 7.025 1.00 97.88 113 VAL A C 1
ATOM 851 O O . VAL A 1 113 ? -15.742 3.688 6.024 1.00 97.88 113 VAL A O 1
ATOM 854 N N . HIS A 1 114 ? -14.833 5.506 7.017 1.00 98.25 114 HIS A N 1
ATOM 855 C CA . HIS A 1 114 ? -14.614 6.317 5.833 1.00 98.25 114 HIS A CA 1
ATOM 856 C C . HIS A 1 114 ? -13.243 5.965 5.260 1.00 98.25 114 HIS A C 1
ATOM 858 O O . HIS A 1 114 ? -12.213 6.157 5.890 1.00 98.25 114 HIS A O 1
ATOM 864 N N . HIS A 1 115 ? -13.197 5.407 4.063 1.00 98.31 115 HIS A N 1
ATOM 865 C CA . HIS A 1 115 ? -11.945 4.987 3.438 1.00 98.31 115 HIS A CA 1
ATOM 866 C C . HIS A 1 115 ? -11.845 5.541 2.030 1.00 98.31 115 HIS A C 1
ATOM 868 O O . HIS A 1 115 ? -12.850 5.795 1.365 1.00 98.31 115 HIS A O 1
ATOM 874 N N . PHE A 1 116 ? -10.621 5.795 1.596 1.00 98.31 116 PHE A N 1
ATOM 875 C CA . PHE A 1 116 ? -10.359 6.374 0.294 1.00 98.31 116 PHE A CA 1
ATOM 876 C C . PHE A 1 116 ? -10.225 5.278 -0.757 1.00 98.31 116 PHE A C 1
ATOM 878 O O . PHE A 1 116 ? -9.290 4.484 -0.727 1.00 98.31 116 PHE A O 1
ATOM 885 N N . ASP A 1 117 ? -11.127 5.272 -1.730 1.00 97.75 117 ASP A N 1
ATOM 886 C CA . ASP A 1 117 ? -10.992 4.431 -2.909 1.00 97.75 117 ASP A CA 1
ATOM 887 C C . ASP A 1 117 ? -10.105 5.155 -3.928 1.00 97.75 117 ASP A C 1
ATOM 889 O O . ASP A 1 117 ? -10.513 6.145 -4.546 1.00 97.75 117 ASP A O 1
ATOM 893 N N . MET A 1 118 ? -8.874 4.669 -4.093 1.00 95.44 118 MET A N 1
ATOM 894 C CA . MET A 1 118 ? -7.886 5.298 -4.973 1.00 95.44 118 MET A CA 1
ATOM 895 C C . MET A 1 118 ? -8.176 5.118 -6.468 1.00 95.44 118 MET A C 1
ATOM 897 O O . MET A 1 118 ? -7.693 5.915 -7.271 1.00 95.44 118 MET A O 1
ATOM 901 N N . HIS A 1 119 ? -9.004 4.141 -6.847 1.00 95.38 119 HIS A N 1
ATOM 902 C CA . HIS A 1 119 ? -9.398 3.900 -8.241 1.00 95.38 119 HIS A CA 1
ATOM 903 C C . HIS A 1 119 ? -10.426 4.921 -8.725 1.00 95.38 119 HIS A C 1
ATOM 905 O O . HIS A 1 119 ? -10.404 5.358 -9.875 1.00 95.38 119 HIS A O 1
ATOM 911 N N . THR A 1 120 ? -11.337 5.316 -7.836 1.00 96.75 120 THR A N 1
ATOM 912 C CA . THR A 1 120 ? -12.386 6.311 -8.102 1.00 96.75 120 THR A CA 1
ATOM 913 C C . THR A 1 120 ? -12.014 7.715 -7.626 1.00 96.75 120 THR A C 1
ATOM 915 O O . THR A 1 120 ? -12.619 8.693 -8.068 1.00 96.75 120 THR A O 1
ATOM 918 N N . GLY A 1 121 ? -11.025 7.832 -6.737 1.00 96.62 121 GLY A N 1
ATOM 919 C CA . GLY A 1 121 ? -10.615 9.089 -6.115 1.00 96.62 121 GLY A CA 1
ATOM 920 C C . GLY A 1 121 ? -11.641 9.640 -5.121 1.00 96.62 121 GLY A C 1
ATOM 921 O O . GLY A 1 121 ? -11.699 10.853 -4.910 1.00 96.62 121 GLY A O 1
ATOM 922 N N . GLN A 1 122 ? -12.486 8.780 -4.547 1.00 97.56 122 GLN A N 1
ATOM 923 C CA . GLN A 1 122 ? -13.605 9.174 -3.690 1.00 97.56 122 GLN A CA 1
ATOM 924 C C . GLN A 1 122 ? -13.509 8.538 -2.305 1.00 97.56 122 GLN A C 1
ATOM 926 O O . GLN A 1 122 ? -13.055 7.408 -2.149 1.00 97.56 122 GLN A O 1
ATOM 931 N N . MET A 1 123 ? -13.999 9.260 -1.295 1.00 98.00 123 MET A N 1
ATOM 932 C CA . MET A 1 123 ? -14.260 8.665 0.013 1.00 98.00 123 MET A CA 1
ATOM 933 C C . MET A 1 123 ? -15.493 7.766 -0.082 1.00 98.00 123 MET A C 1
ATOM 935 O O . MET A 1 123 ? -16.546 8.192 -0.563 1.00 98.00 123 MET A O 1
ATOM 939 N N . LYS A 1 124 ? -15.358 6.535 0.397 1.00 98.06 124 LYS A N 1
ATOM 940 C CA . LYS A 1 124 ? -16.430 5.558 0.567 1.00 98.06 124 LYS A CA 1
ATOM 941 C C . LYS A 1 124 ? -16.663 5.314 2.049 1.00 98.06 124 LYS A C 1
ATOM 943 O O . LYS A 1 124 ? -15.767 5.509 2.862 1.00 98.06 124 LYS A O 1
ATOM 948 N N . VAL A 1 125 ? -17.865 4.862 2.387 1.00 98.25 125 VAL A N 1
ATOM 949 C CA . VAL A 1 125 ? -18.224 4.488 3.757 1.00 98.25 125 VAL A CA 1
ATOM 950 C C . VAL A 1 125 ? -18.591 3.017 3.778 1.00 98.25 125 VAL A C 1
ATOM 952 O O . VAL A 1 125 ? -19.436 2.574 2.997 1.00 98.25 125 VAL A O 1
ATOM 955 N N . THR A 1 126 ? -17.966 2.272 4.683 1.00 97.44 126 THR A N 1
ATOM 956 C CA . THR A 1 126 ? -18.317 0.880 4.961 1.00 97.44 126 THR A CA 1
ATOM 957 C C . THR A 1 126 ? -18.751 0.765 6.423 1.00 97.44 126 THR A C 1
ATOM 959 O O . THR A 1 126 ? -17.910 0.955 7.304 1.00 97.44 126 THR A O 1
ATOM 962 N N . PRO A 1 127 ? -20.031 0.446 6.710 1.00 95.12 127 PRO A N 1
ATOM 963 C CA . PRO A 1 127 ? -20.547 0.370 8.082 1.00 95.12 127 PRO A CA 1
ATOM 964 C C . PRO A 1 127 ? -19.789 -0.608 8.989 1.00 95.12 127 PRO A C 1
ATOM 966 O O . PRO A 1 127 ? -19.552 -0.313 10.157 1.00 95.12 127 PRO A O 1
ATOM 969 N N . GLN A 1 128 ? -19.386 -1.762 8.449 1.00 89.62 128 GLN A N 1
ATOM 970 C CA . GLN A 1 128 ? -18.668 -2.817 9.170 1.00 89.62 128 GLN A CA 1
ATOM 971 C C . GLN A 1 128 ? -17.533 -3.356 8.286 1.00 89.62 128 GLN A C 1
ATOM 973 O O . GLN A 1 128 ? -17.754 -4.275 7.501 1.00 89.62 128 GLN A O 1
ATOM 978 N N . PRO A 1 129 ? -16.337 -2.738 8.320 1.00 90.31 129 PRO A N 1
ATOM 979 C CA . PRO A 1 129 ? -15.210 -3.172 7.491 1.00 90.31 129 PRO A CA 1
ATOM 980 C C . PRO A 1 129 ? -14.429 -4.333 8.110 1.00 90.31 129 PRO A C 1
ATOM 982 O O . PRO A 1 129 ? -13.691 -5.015 7.408 1.00 90.31 129 PRO A O 1
ATOM 985 N N . LEU A 1 130 ? -14.552 -4.523 9.425 1.00 92.38 130 LEU A N 1
ATOM 986 C CA . LEU A 1 130 ? -13.906 -5.608 10.145 1.00 92.38 130 LEU A CA 1
ATOM 987 C C . LEU A 1 130 ? -14.841 -6.825 10.141 1.00 92.38 130 LEU A C 1
ATOM 989 O O . LEU A 1 130 ? -16.041 -6.640 10.354 1.00 92.38 130 LEU A O 1
ATOM 993 N N . PRO A 1 131 ? -14.320 -8.032 9.873 1.00 89.00 131 PRO A N 1
ATOM 994 C CA . PRO A 1 131 ? -15.105 -9.259 9.937 1.00 89.00 131 PRO A CA 1
ATOM 995 C C . PRO A 1 131 ? -15.649 -9.491 11.351 1.00 89.00 131 PRO A C 1
ATOM 997 O O . PRO A 1 131 ? -15.001 -9.163 12.343 1.00 89.00 131 PRO A O 1
ATOM 1000 N N . ASP A 1 132 ? -16.832 -10.093 11.449 1.00 83.38 132 ASP A N 1
ATOM 1001 C CA . ASP A 1 132 ? -17.352 -10.531 12.742 1.00 83.38 132 ASP A CA 1
ATOM 1002 C C . ASP A 1 132 ? -16.406 -11.576 13.351 1.00 83.38 132 ASP A C 1
ATOM 1004 O O . ASP A 1 132 ? -15.896 -12.456 12.655 1.00 83.38 132 ASP A O 1
ATOM 1008 N N . ALA A 1 133 ? -16.202 -11.518 14.668 1.00 69.44 133 ALA A N 1
ATOM 1009 C CA . ALA A 1 133 ? -15.604 -12.641 15.376 1.00 69.44 133 ALA A CA 1
ATOM 1010 C C . ALA A 1 133 ? -16.567 -13.832 15.248 1.00 69.44 133 ALA A C 1
ATOM 1012 O O . ALA A 1 133 ? -17.683 -13.785 15.772 1.00 69.44 133 ALA A O 1
ATOM 1013 N N . GLY A 1 134 ? -16.168 -14.861 14.499 1.00 61.81 134 GLY A N 1
ATOM 1014 C CA . GLY A 1 134 ? -16.985 -16.047 14.266 1.00 61.81 134 GLY A CA 1
ATOM 1015 C C . GLY A 1 134 ? -17.258 -16.844 15.548 1.00 61.81 134 GLY A C 1
ATOM 1016 O O . GLY A 1 134 ? -16.983 -16.422 16.674 1.00 61.81 134 GLY A O 1
ATOM 1017 N N . THR A 1 135 ? -17.795 -18.059 15.397 1.00 50.47 135 THR A N 1
ATOM 1018 C CA . THR A 1 135 ? -17.799 -19.034 16.503 1.00 50.47 135 THR A CA 1
ATOM 1019 C C . THR A 1 135 ? -16.371 -19.257 17.011 1.00 50.47 135 THR A C 1
ATOM 1021 O O . THR A 1 135 ? -15.439 -19.102 16.235 1.00 50.47 135 THR A O 1
ATOM 1024 N N . ALA A 1 136 ? -16.212 -19.652 18.279 1.00 54.09 136 ALA A N 1
ATOM 1025 C CA . ALA A 1 136 ? -14.969 -19.655 19.074 1.00 54.09 136 ALA A CA 1
ATOM 1026 C C . ALA A 1 136 ? -13.654 -20.192 18.440 1.00 54.09 136 ALA A C 1
ATOM 1028 O O . ALA A 1 136 ? -12.606 -20.016 19.055 1.00 54.09 136 ALA A O 1
ATOM 1029 N N . ASP A 1 137 ? -13.691 -20.806 17.255 1.00 56.31 137 ASP A N 1
ATOM 1030 C CA . ASP A 1 137 ? -12.537 -21.329 16.514 1.00 56.31 137 ASP A CA 1
ATOM 1031 C C . ASP A 1 137 ? -12.052 -20.439 15.342 1.00 56.31 137 ASP A C 1
ATOM 1033 O O . ASP A 1 137 ? -10.960 -20.678 14.832 1.00 56.31 137 ASP A O 1
ATOM 1037 N N . GLU A 1 138 ? -12.788 -19.400 14.922 1.00 69.69 138 GLU A N 1
ATOM 1038 C CA . GLU A 1 138 ? -12.360 -18.477 13.851 1.00 69.69 138 GLU A CA 1
ATOM 1039 C C . GLU A 1 138 ? -12.060 -17.085 14.422 1.00 69.69 138 GLU A C 1
ATOM 1041 O O . GLU A 1 138 ? -12.930 -16.218 14.529 1.00 69.69 138 GLU A O 1
ATOM 1046 N N . VAL A 1 139 ? -10.805 -16.888 14.839 1.00 80.88 139 VAL A N 1
ATOM 1047 C CA . VAL A 1 139 ? -10.290 -15.581 15.270 1.00 80.88 139 VAL A CA 1
ATOM 1048 C C . VAL A 1 139 ? -9.936 -14.767 14.025 1.00 80.88 139 VAL A C 1
ATOM 1050 O O . VAL A 1 139 ? -9.035 -15.185 13.293 1.00 80.88 139 VAL A O 1
ATOM 1053 N N . PRO A 1 140 ? -10.576 -13.608 13.787 1.00 88.12 140 PRO A N 1
ATOM 1054 C CA . PRO A 1 140 ? -10.265 -12.821 12.609 1.00 88.12 140 PRO A CA 1
ATOM 1055 C C . PRO A 1 140 ? -8.853 -12.254 12.667 1.00 88.12 140 PRO A C 1
ATOM 1057 O O . PRO A 1 140 ? -8.404 -11.748 13.701 1.00 88.12 140 PRO A O 1
ATOM 1060 N N . THR A 1 141 ? -8.167 -12.288 11.535 1.00 91.00 141 THR A N 1
ATOM 1061 C CA . THR A 1 141 ? -6.811 -11.770 11.400 1.00 91.00 141 THR A CA 1
ATOM 1062 C C . THR A 1 141 ? -6.829 -10.516 10.538 1.00 91.00 141 THR A C 1
ATOM 1064 O O . THR A 1 141 ? -7.155 -10.544 9.354 1.00 91.00 141 THR A O 1
ATOM 1067 N N . VAL A 1 142 ? -6.453 -9.389 11.140 1.00 93.69 142 VAL A N 1
ATOM 1068 C CA . VAL A 1 142 ? -6.427 -8.080 10.479 1.00 93.69 142 VAL A CA 1
ATOM 1069 C C . VAL A 1 142 ? -4.986 -7.713 10.148 1.00 93.69 142 VAL A C 1
ATOM 1071 O O . VAL A 1 142 ? -4.158 -7.569 11.050 1.00 93.69 142 VAL A O 1
ATOM 1074 N N . LEU A 1 143 ? -4.684 -7.515 8.866 1.00 95.94 143 LEU A N 1
ATOM 1075 C CA . LEU A 1 143 ? -3.411 -6.945 8.438 1.00 95.94 143 LEU A CA 1
ATOM 1076 C C . LEU A 1 143 ? -3.467 -5.429 8.626 1.00 95.94 143 LEU A C 1
ATOM 1078 O O . LEU A 1 143 ? -4.347 -4.767 8.086 1.00 95.94 143 LEU A O 1
ATOM 1082 N N . ILE A 1 144 ? -2.520 -4.861 9.372 1.00 96.38 144 ILE A N 1
ATOM 1083 C CA . ILE A 1 144 ? -2.345 -3.409 9.477 1.00 96.38 144 ILE A CA 1
ATOM 1084 C C . ILE A 1 144 ? -0.949 -3.071 8.978 1.00 96.38 144 ILE A C 1
ATOM 1086 O O . ILE A 1 144 ? 0.042 -3.586 9.489 1.00 96.38 144 ILE A O 1
ATOM 1090 N N . THR A 1 145 ? -0.875 -2.197 7.983 1.00 96.06 145 THR A N 1
ATOM 1091 C CA . THR A 1 145 ? 0.387 -1.695 7.437 1.00 96.06 145 THR A CA 1
ATOM 1092 C C . THR A 1 145 ? 0.279 -0.197 7.182 1.00 96.06 145 THR A C 1
ATOM 1094 O O . THR A 1 145 ? -0.799 0.397 7.278 1.00 96.06 145 THR A O 1
ATOM 1097 N N . SER A 1 146 ? 1.397 0.451 6.882 1.00 95.75 146 SER A N 1
ATOM 1098 C CA . SER A 1 146 ? 1.422 1.890 6.653 1.00 95.75 146 SER A CA 1
ATOM 1099 C C . SER A 1 146 ? 2.532 2.304 5.707 1.00 95.75 146 SER A C 1
ATOM 1101 O O . SER A 1 146 ? 3.596 1.690 5.671 1.00 95.75 146 SER A O 1
ATOM 1103 N N . GLY A 1 147 ? 2.311 3.392 4.971 1.00 89.12 147 GLY A N 1
ATOM 1104 C CA . GLY A 1 147 ? 3.371 3.968 4.153 1.00 89.12 147 GLY A CA 1
ATOM 1105 C C . GLY A 1 147 ? 4.478 4.611 4.992 1.00 89.12 147 GLY A C 1
ATOM 1106 O O . GLY A 1 147 ? 4.248 5.043 6.118 1.00 89.12 147 GLY A O 1
ATOM 1107 N N . ALA A 1 148 ? 5.665 4.773 4.403 1.00 87.31 148 ALA A N 1
ATOM 1108 C CA . ALA A 1 148 ? 6.852 5.315 5.081 1.00 87.31 148 ALA A CA 1
ATOM 1109 C C . ALA A 1 148 ? 6.680 6.732 5.675 1.00 87.31 148 ALA A C 1
ATOM 1111 O O . ALA A 1 148 ? 7.463 7.156 6.518 1.00 87.31 148 ALA A O 1
ATOM 1112 N N . SER A 1 149 ? 5.678 7.490 5.220 1.00 88.00 149 SER A N 1
ATOM 1113 C CA . SER A 1 149 ? 5.370 8.840 5.704 1.00 88.00 149 SER A CA 1
ATOM 1114 C C . SER A 1 149 ? 4.292 8.878 6.798 1.00 88.00 149 SER A C 1
ATOM 1116 O O . SER A 1 149 ? 3.862 9.965 7.183 1.00 88.00 149 SER A O 1
ATOM 1118 N N . CYS A 1 150 ? 3.779 7.726 7.236 1.00 92.19 150 CYS A N 1
ATOM 1119 C CA . CYS A 1 150 ? 2.729 7.639 8.244 1.00 92.19 150 CYS A CA 1
ATOM 1120 C C . CYS A 1 150 ? 3.342 7.659 9.655 1.00 92.19 150 CYS A C 1
ATOM 1122 O O . CYS A 1 150 ? 4.202 6.830 9.935 1.00 92.19 150 CYS A O 1
ATOM 1124 N N . PRO A 1 151 ? 2.932 8.569 10.559 1.00 93.69 151 PRO A N 1
ATOM 1125 C CA . PRO A 1 151 ? 3.421 8.540 11.934 1.00 93.69 151 PRO A CA 1
ATOM 1126 C C . PRO A 1 151 ? 2.942 7.282 12.665 1.00 93.69 151 PRO A C 1
ATOM 1128 O O . PRO A 1 151 ? 1.739 7.009 12.649 1.00 93.69 151 PRO A O 1
ATOM 1131 N N . ASP A 1 152 ? 3.831 6.618 13.406 1.00 93.69 152 ASP A N 1
ATOM 1132 C CA . ASP A 1 152 ? 3.526 5.417 14.206 1.00 93.69 152 ASP A CA 1
ATOM 1133 C C . ASP A 1 152 ? 2.299 5.600 15.106 1.00 93.69 152 ASP A C 1
ATOM 1135 O O . ASP A 1 152 ? 1.446 4.724 15.198 1.00 93.69 152 ASP A O 1
ATOM 1139 N N . ALA A 1 153 ? 2.137 6.788 15.699 1.00 95.06 153 ALA A N 1
ATOM 1140 C CA . ALA A 1 153 ? 0.983 7.107 16.537 1.00 95.06 153 ALA A CA 1
ATOM 1141 C C . ALA A 1 153 ? -0.361 7.004 15.788 1.00 95.06 153 ALA A C 1
ATOM 1143 O O . ALA A 1 153 ? -1.386 6.723 16.401 1.00 95.06 153 ALA A O 1
ATOM 1144 N N . SER A 1 154 ? -0.387 7.241 14.473 1.00 96.62 154 SER A N 1
ATOM 1145 C CA . SER A 1 154 ? -1.603 7.076 13.663 1.00 96.62 154 SER A CA 1
ATOM 1146 C C . SER A 1 154 ? -1.920 5.599 13.456 1.00 96.62 154 SER A C 1
ATOM 1148 O O . SER A 1 154 ? -3.074 5.201 13.592 1.00 96.62 154 SER A O 1
ATOM 1150 N N . VAL A 1 155 ? -0.896 4.782 13.198 1.00 96.62 155 VAL A N 1
ATOM 1151 C CA . VAL A 1 155 ? -1.029 3.322 13.090 1.00 96.62 155 VAL A CA 1
ATOM 1152 C C . VAL A 1 155 ? -1.502 2.736 14.418 1.00 96.62 155 VAL A C 1
ATOM 1154 O O . VAL A 1 155 ? -2.458 1.967 14.446 1.00 96.62 155 VAL A O 1
ATOM 1157 N N . GLU A 1 156 ? -0.911 3.166 15.534 1.00 95.56 156 GLU A N 1
ATOM 1158 C CA . GLU A 1 156 ? -1.307 2.741 16.876 1.00 95.56 156 GLU A CA 1
ATOM 1159 C C . GLU A 1 156 ? -2.768 3.102 17.183 1.00 95.56 156 GLU A C 1
ATOM 1161 O O . GLU A 1 156 ? -3.526 2.280 17.698 1.00 95.56 156 GLU A 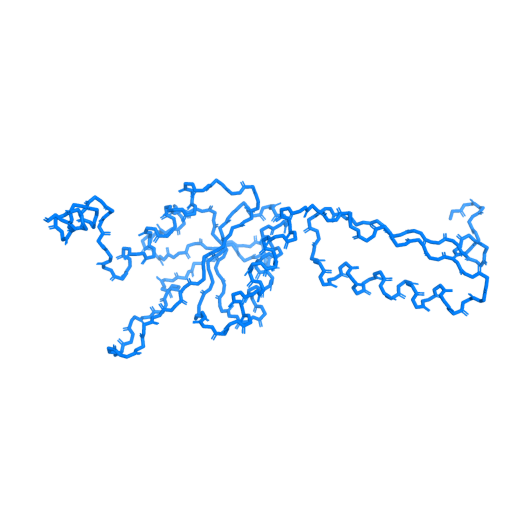O 1
ATOM 1166 N N . ARG A 1 157 ? -3.205 4.322 16.849 1.00 96.56 157 ARG A N 1
ATOM 1167 C CA . ARG A 1 157 ? -4.599 4.733 17.064 1.00 96.56 157 ARG A CA 1
ATOM 1168 C C . ARG A 1 157 ? -5.581 3.948 16.192 1.00 96.56 157 ARG A C 1
ATOM 1170 O O . ARG A 1 157 ? -6.661 3.613 16.677 1.00 96.56 157 ARG A O 1
ATOM 1177 N N . VAL A 1 158 ? -5.208 3.594 14.960 1.00 97.06 158 VAL A N 1
ATOM 1178 C CA . VAL A 1 158 ? -5.996 2.685 14.109 1.00 97.06 158 VAL A CA 1
ATOM 1179 C C . VAL A 1 158 ? -6.050 1.279 14.713 1.00 97.06 158 VAL A C 1
ATOM 1181 O O . VAL A 1 158 ? -7.138 0.726 14.863 1.00 97.06 158 VAL A O 1
ATOM 1184 N N . LEU A 1 159 ? -4.920 0.729 15.163 1.00 95.69 159 LEU A N 1
ATOM 1185 C CA . LEU A 1 159 ? -4.879 -0.551 15.876 1.00 95.69 159 LEU A CA 1
ATOM 1186 C C . LEU A 1 159 ? -5.813 -0.539 17.096 1.00 95.69 159 LEU A C 1
ATOM 1188 O O . LEU A 1 159 ? -6.567 -1.484 17.312 1.00 95.69 159 LEU A O 1
ATOM 1192 N N . ARG A 1 160 ? -5.843 0.553 17.866 1.00 93.75 160 ARG A N 1
ATOM 1193 C CA . ARG A 1 160 ? -6.760 0.702 19.007 1.00 93.75 160 ARG A CA 1
ATOM 1194 C C . ARG A 1 160 ? -8.235 0.701 18.595 1.00 93.75 160 ARG A C 1
ATOM 1196 O O . ARG A 1 160 ? -9.049 0.168 19.349 1.00 93.75 160 ARG A O 1
ATOM 1203 N N . LYS A 1 161 ? -8.599 1.245 17.426 1.00 94.44 161 LYS A N 1
ATOM 1204 C CA . LYS A 1 161 ? -9.969 1.140 16.881 1.00 94.44 161 LYS A CA 1
ATOM 1205 C C . LYS A 1 161 ? -10.338 -0.310 16.577 1.00 94.44 161 LYS A C 1
ATOM 1207 O O . LYS A 1 161 ? -11.423 -0.737 16.963 1.00 94.44 161 LYS A O 1
ATOM 1212 N N . VAL A 1 162 ? -9.421 -1.068 15.973 1.00 94.12 162 VAL A N 1
ATOM 1213 C CA . VAL A 1 162 ? -9.598 -2.509 15.720 1.00 94.12 162 VAL A CA 1
ATOM 1214 C C . VAL A 1 162 ? -9.754 -3.277 17.029 1.00 94.12 162 VAL A C 1
ATOM 1216 O O . VAL A 1 162 ? -10.712 -4.022 17.195 1.00 94.12 162 VAL A O 1
ATOM 1219 N N . LEU A 1 163 ? -8.868 -3.051 18.001 1.00 92.06 163 LEU A N 1
ATOM 1220 C CA . LEU A 1 163 ? -8.954 -3.711 19.305 1.00 92.06 163 LEU A CA 1
ATOM 1221 C C . LEU A 1 163 ? -10.271 -3.385 20.013 1.00 92.06 163 LEU A C 1
ATOM 1223 O O . LEU A 1 163 ? -10.925 -4.286 20.522 1.00 92.06 163 LEU A O 1
ATOM 1227 N N . THR A 1 164 ? -10.693 -2.119 20.001 1.00 90.44 164 THR A N 1
ATOM 1228 C CA . THR A 1 164 ? -11.957 -1.690 20.620 1.00 90.44 164 THR A CA 1
ATOM 1229 C C . THR A 1 164 ? -13.162 -2.379 19.978 1.00 90.44 164 THR A C 1
ATOM 1231 O O . THR A 1 164 ? -14.078 -2.775 20.695 1.00 90.44 164 THR A O 1
ATOM 1234 N N . HIS A 1 165 ? -13.153 -2.565 18.653 1.00 89.94 165 HIS A N 1
ATOM 1235 C CA . HIS A 1 165 ? -14.210 -3.285 17.940 1.00 89.94 165 HIS A CA 1
ATOM 1236 C C . HIS A 1 165 ? -14.393 -4.719 18.467 1.00 89.94 165 HIS A C 1
ATOM 1238 O O . HIS A 1 165 ? -15.523 -5.146 18.684 1.00 89.94 165 HIS A O 1
ATOM 1244 N N . TYR A 1 166 ? -13.299 -5.420 18.773 1.00 90.19 166 TYR A N 1
ATOM 1245 C CA . TYR A 1 166 ? -13.330 -6.782 19.321 1.00 90.19 166 TYR A CA 1
ATOM 1246 C C . TYR A 1 166 ? -13.352 -6.848 20.861 1.00 90.19 166 TYR A C 1
ATOM 1248 O O . TYR A 1 166 ? -13.085 -7.900 21.440 1.00 90.19 166 TYR A O 1
ATOM 1256 N N . GLY A 1 167 ? -13.647 -5.742 21.557 1.00 87.06 167 GLY A N 1
ATOM 1257 C CA . GLY A 1 167 ? -13.691 -5.716 23.027 1.00 87.06 167 GLY A CA 1
ATOM 1258 C C . GLY A 1 167 ? -12.319 -5.838 23.705 1.00 87.06 167 GLY A C 1
ATOM 1259 O O . GLY A 1 167 ? -12.222 -6.289 24.847 1.00 87.06 167 GLY A O 1
ATOM 1260 N N . GLY A 1 168 ? -11.252 -5.457 23.003 1.00 84.00 168 GLY A N 1
ATOM 1261 C CA . GLY A 1 168 ? -9.884 -5.435 23.505 1.00 84.00 168 GLY A CA 1
ATOM 1262 C C . GLY A 1 168 ? -9.713 -4.535 24.730 1.00 84.00 168 GLY A C 1
ATOM 1263 O O . GLY A 1 168 ? -10.401 -3.528 24.903 1.00 84.00 168 GLY A O 1
ATOM 1264 N N . ARG A 1 169 ? -8.771 -4.917 25.595 1.00 83.69 169 ARG A N 1
ATOM 1265 C CA . ARG A 1 169 ? -8.469 -4.216 26.850 1.00 83.69 169 ARG A CA 1
ATOM 1266 C C . ARG A 1 169 ? -7.516 -3.048 26.620 1.00 83.69 169 ARG A C 1
ATOM 1268 O O . ARG A 1 169 ? -6.746 -3.044 25.658 1.00 83.69 169 ARG A O 1
ATOM 1275 N N . ASP A 1 170 ? -7.549 -2.067 27.516 1.00 83.50 170 ASP A N 1
ATOM 1276 C CA . ASP A 1 170 ? -6.590 -0.971 27.486 1.00 83.50 170 ASP A CA 1
ATOM 1277 C C . ASP A 1 170 ? -5.175 -1.455 27.849 1.00 83.50 170 ASP A C 1
ATOM 1279 O O . ASP A 1 170 ? -4.978 -2.448 28.554 1.00 83.50 170 ASP A O 1
ATOM 1283 N N . VAL A 1 171 ? -4.175 -0.744 27.331 1.00 83.25 171 VAL A N 1
ATOM 1284 C CA . VAL A 1 171 ? -2.766 -1.139 27.453 1.00 83.25 171 VAL A CA 1
ATOM 1285 C C . VAL A 1 171 ? -2.306 -1.142 28.912 1.00 83.25 171 VAL A C 1
ATOM 1287 O O . VAL A 1 171 ? -1.575 -2.046 29.305 1.00 83.25 171 VAL A O 1
ATOM 1290 N N . GLU A 1 172 ? -2.747 -0.181 29.728 1.00 84.25 1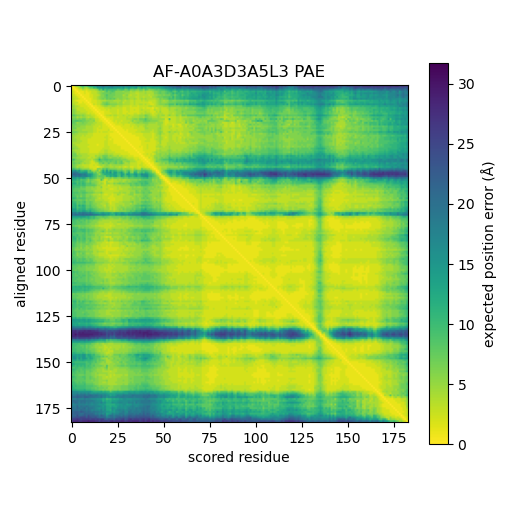72 GLU A N 1
ATOM 1291 C CA . GLU A 1 172 ? -2.345 -0.098 31.137 1.00 84.25 172 GLU A CA 1
ATOM 1292 C C . GLU A 1 172 ? -2.883 -1.282 31.945 1.00 84.25 172 GLU A C 1
ATOM 1294 O O . GLU A 1 172 ? -2.146 -1.869 32.740 1.00 84.25 172 GLU A O 1
ATOM 1299 N N . SER A 1 173 ? -4.132 -1.690 31.705 1.00 84.81 173 SER A N 1
ATOM 1300 C CA . SER A 1 173 ? -4.731 -2.876 32.317 1.00 84.81 173 SER A CA 1
ATOM 1301 C C . SER A 1 173 ? -3.949 -4.144 31.975 1.00 84.81 173 SER A C 1
ATOM 1303 O O . SER A 1 173 ? -3.644 -4.932 32.874 1.00 84.81 173 SER A O 1
ATOM 1305 N N . VAL A 1 174 ? -3.574 -4.320 30.702 1.00 86.69 174 VAL A N 1
ATOM 1306 C CA . VAL A 1 174 ? -2.794 -5.483 30.250 1.00 86.69 174 VAL A CA 1
ATOM 1307 C C . VAL A 1 174 ? -1.390 -5.480 30.856 1.00 86.69 174 VAL A C 1
ATOM 1309 O O . VAL A 1 174 ? -0.936 -6.520 31.328 1.00 86.69 174 VAL A O 1
ATOM 1312 N N . LEU A 1 175 ? -0.715 -4.327 30.893 1.00 86.44 175 LEU A N 1
ATOM 1313 C CA . LEU A 1 175 ? 0.614 -4.198 31.500 1.00 86.44 175 LEU A CA 1
ATOM 1314 C C . LEU A 1 175 ? 0.578 -4.483 33.004 1.00 86.44 175 LEU A C 1
ATOM 1316 O O . LEU A 1 175 ? 1.392 -5.259 33.497 1.00 86.44 175 LEU A O 1
ATOM 1320 N N . THR A 1 176 ? -0.407 -3.932 33.717 1.00 89.81 176 THR A N 1
ATOM 1321 C CA . THR A 1 176 ? -0.579 -4.155 35.160 1.00 89.81 176 THR A CA 1
ATOM 1322 C C . THR A 1 176 ? -0.815 -5.633 35.471 1.00 89.81 176 THR A C 1
ATOM 1324 O O . THR A 1 176 ? -0.281 -6.168 36.441 1.00 89.81 176 THR A O 1
ATOM 1327 N N . GLU A 1 177 ? -1.635 -6.316 34.669 1.00 89.19 177 GLU A N 1
ATOM 1328 C CA . GLU A 1 177 ? -1.845 -7.756 34.814 1.00 89.19 177 GLU A CA 1
ATOM 1329 C C . GLU A 1 177 ? -0.562 -8.538 34.522 1.00 89.19 177 GLU A C 1
ATOM 1331 O O . GLU A 1 177 ? -0.182 -9.384 35.330 1.00 89.19 177 GLU A O 1
ATOM 1336 N N . PHE A 1 178 ? 0.127 -8.221 33.422 1.00 88.62 178 PHE A N 1
ATOM 1337 C CA . PHE A 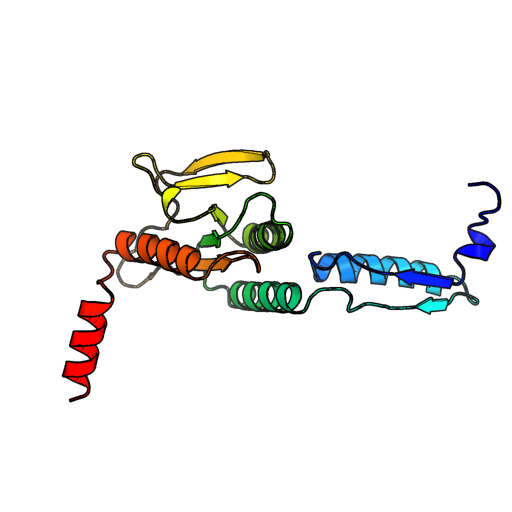1 178 ? 1.368 -8.881 33.030 1.00 88.62 178 PHE A CA 1
ATOM 1338 C C . PHE A 1 178 ? 2.425 -8.795 34.137 1.00 88.62 178 PHE A C 1
ATOM 1340 O O . PHE A 1 178 ? 2.950 -9.829 34.556 1.00 88.62 178 PHE A O 1
ATOM 1347 N N . GLU A 1 179 ? 2.665 -7.596 34.676 1.00 91.06 179 GLU A N 1
ATOM 1348 C CA . GLU A 1 179 ? 3.574 -7.361 35.804 1.00 91.06 179 GLU A CA 1
ATOM 1349 C C . GLU A 1 179 ? 3.178 -8.178 37.040 1.00 91.06 179 GLU A C 1
ATOM 1351 O O . GLU A 1 179 ? 4.037 -8.780 37.682 1.00 91.06 179 GLU A O 1
ATOM 1356 N N . ARG A 1 180 ? 1.876 -8.272 37.345 1.00 86.31 180 ARG A N 1
ATOM 1357 C CA 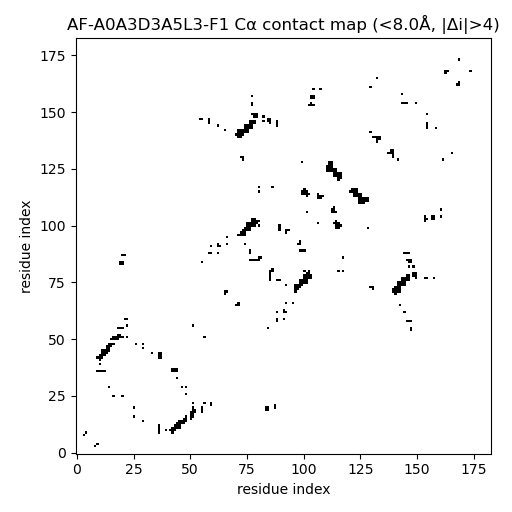. ARG A 1 180 ? 1.368 -9.083 38.463 1.00 86.31 180 ARG A CA 1
ATOM 1358 C C . ARG A 1 180 ? 1.540 -10.586 38.260 1.00 86.31 180 ARG A C 1
ATOM 1360 O O . ARG A 1 180 ? 1.670 -11.293 39.249 1.00 86.31 180 ARG A O 1
ATOM 1367 N N . THR A 1 181 ? 1.493 -11.083 37.025 1.00 87.31 181 THR A N 1
ATOM 1368 C CA . THR A 1 181 ? 1.724 -12.508 36.715 1.00 87.31 181 THR A CA 1
ATOM 1369 C C . THR A 1 181 ? 3.198 -12.896 36.615 1.00 87.31 181 THR A C 1
ATOM 1371 O O . THR A 1 181 ? 3.502 -14.085 36.662 1.00 87.31 181 THR A O 1
ATOM 1374 N N . GLN A 1 182 ? 4.105 -11.930 36.448 1.00 77.25 182 GLN A N 1
ATOM 1375 C CA . GLN A 1 182 ? 5.556 -12.161 36.399 1.00 77.25 182 GLN A CA 1
ATOM 1376 C C . GLN A 1 182 ? 6.250 -11.978 37.765 1.00 77.25 182 GLN A C 1
ATOM 1378 O O . GLN A 1 182 ? 7.440 -12.276 37.876 1.00 77.25 182 GLN A O 1
ATOM 1383 N N . ALA A 1 183 ? 5.528 -11.491 38.780 1.00 57.00 183 ALA A N 1
ATOM 1384 C CA . ALA A 1 183 ? 5.981 -11.332 40.166 1.00 57.00 183 ALA A CA 1
ATOM 1385 C C . ALA A 1 183 ? 5.598 -12.539 41.037 1.00 57.00 183 ALA A C 1
ATOM 1387 O O . ALA A 1 183 ? 6.426 -12.918 41.897 1.00 57.00 183 ALA A O 1
#

Sequence (183 aa):
TEGFDPARDLRRVGVVNQTTMLASDTQAIADRIKQAVDADPDGEFANTRDTLCYATNDNQSATSGALLAGAADVALVVGGYNSSNTSHLVELCEEHMPTFFVRNELEWQEDGVHHFDMHTGQMKVTPQPLPDAGTADEVPTVLITSGASCPDASVERVLRKVLTHYGGRDVESVLTEFERTQA

pLDDT: mean 88.87, std 9.17, range [50.47, 98.31]

Nearest PDB structures (foldseek):
  4rwe-assembly1_A  TM=3.239E-01  e=1.755E+00  Yersinia pestis A1122
  4jls-assembly2_E  TM=4.640E-01  e=5.321E+00  Escherichia coli str. K-12 substr. MDS42
  4kri-assembly2_B  TM=5.399E-01  e=8.966E+00  Haemonchus contortus
  4kri-assembly3_C  TM=5.331E-01  e=9.571E+00  Haemonchus contortus

Radius of gyration: 22.12 Å; Cα contacts (8 Å, |Δi|>4): 261; chains: 1; bounding box: 48×38×74 Å

Secondary structure (DSSP, 8-state):
-TT--HHHHTTEEEE---TTS-HHHHHHHHHHHHHHHTTSTT-EEEE----S-HHHHHHHHHHHHHHHTT--SEEEEES-TT-HHHHHHHHHHHTTS-EEEESSGGGEETTEEEEEETTTTEEEEES--SPP--STT----EEEEE-TTS-HHHHHHHHHHHHHHTTPPPHHHHHHHHHHHH-

Solvent-accessible surface area (backbone atoms only — not comparable to full-atom values): 10663 Å² total; per-residue (Å²): 114,92,91,73,46,70,89,67,64,54,31,60,43,74,53,79,58,65,41,49,59,55,67,68,58,55,50,51,52,52,51,54,51,43,58,60,32,67,71,40,95,82,35,44,76,47,80,50,74,83,40,51,38,67,65,45,52,51,50,51,50,55,51,50,53,53,57,73,66,68,64,57,68,32,36,40,34,31,22,59,95,85,36,58,48,28,52,49,54,44,56,63,41,53,79,77,33,60,60,41,39,27,64,41,49,79,32,60,52,97,75,17,38,45,23,52,40,78,91,80,72,41,80,43,74,37,67,71,79,67,78,74,74,53,66,101,85,47,77,75,35,73,41,74,50,62,20,87,88,41,59,67,70,38,52,51,45,36,51,49,52,56,34,52,73,74,69,50,79,58,68,66,61,53,49,55,50,51,56,64,74,77,106

Foldseek 3Di:
DPPDDCVPPQLEDEDADDQQDD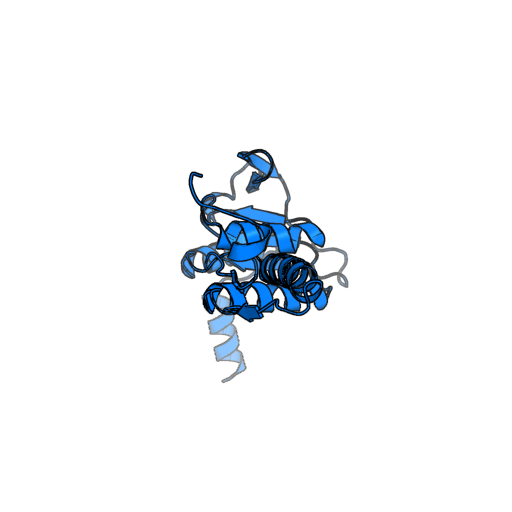LVVLVVVLVVSVVVNVVDPSHDYDYPSPNHDPLLVVQNVVLVVVLVVVQAAEEEEEADLPDSSSVVSQVSRVVRHHYFYYHALVQQDPQAGFGADNVVRDTDGDNDRFDDCDPPPDGHHYHYGYGPPRDPVRSVRVVVVVCVVVVHDDPVVVVVVVVVVVD